Protein AF-A0A8T2SX85-F1 (afdb_monomer_lite)

Organism: Ceratopteris richardii (NCBI:txid49495)

Sequence (243 aa):
MQQGELTRRAWEKDVQVMNEGPGHIPLHKIPENMEKQLDWCSEAPFYTLGPLTTDIAPGYDHITSAMGAANIGALGAALLCYVTPKEHLGLPNRDDVKAGVIAYKIAAHADDLAKQHPYARKWDDALSKARFEFRWRDQFALSLDPVTAQAFHDETLPSDGAKVAHFCSMCGPKFCSMKITEDVRKYAAEHGYGDAEDALKHGMDEMSEKFLAAKKTISGEQWGEMGGEIYLPETYVHNGHAH

Foldseek 3Di:
DVQLVVLVVCVVVPHQDEDEFDAEDALVCLLVRLVCCCVSNVLRAYEYAQHQNDDPQQLCSLPSRLVSLLSNLLSGHDHYRWDFSNVVPDDDDPVSVVSRVLSNVVSNLSSCVSNVPPPSCVLVVQLVVCLLQLQQQSNLVSDPHSVVSLVVQCVQPVDPVSSNQPDGPVQPNPGRPSVVQVVLVVQCVVVVPPDSVSSVVVVVVVVVVVVLVVPDDDDDDDPDDPDDDDDDPPVVNPPPDDD

Radius of gyration: 27.6 Å; chains: 1; bounding box: 72×43×67 Å

Structure (mmCIF, N/CA/C/O backbone):
data_AF-A0A8T2SX85-F1
#
_entry.id   AF-A0A8T2SX85-F1
#
loop_
_atom_site.group_PDB
_atom_site.id
_atom_site.type_symbol
_atom_site.label_atom_id
_atom_site.label_alt_id
_atom_site.label_comp_id
_atom_site.label_asym_id
_atom_site.label_entity_id
_atom_site.label_seq_id
_atom_site.pdbx_PDB_ins_code
_atom_site.Cartn_x
_atom_site.Cartn_y
_atom_site.Cartn_z
_atom_site.occupancy
_atom_site.B_iso_or_equiv
_atom_site.auth_seq_id
_atom_site.auth_comp_id
_atom_site.auth_asym_id
_atom_site.auth_atom_id
_atom_site.pdbx_PDB_model_num
ATOM 1 N N . MET A 1 1 ? -12.544 3.194 26.717 1.00 73.62 1 MET A N 1
ATOM 2 C CA . MET A 1 1 ? -13.048 2.674 28.011 1.00 73.62 1 MET A CA 1
ATOM 3 C C . MET A 1 1 ? -14.322 1.834 27.858 1.00 73.62 1 MET A C 1
ATOM 5 O O . MET A 1 1 ? -14.270 0.661 28.194 1.00 73.62 1 MET A O 1
ATOM 9 N N . GLN A 1 2 ? -15.429 2.365 27.309 1.00 92.75 2 GLN A N 1
ATOM 10 C CA . GLN A 1 2 ? -16.701 1.621 27.184 1.00 92.75 2 GLN A CA 1
ATOM 11 C C . GLN A 1 2 ? -16.637 0.410 26.232 1.00 92.75 2 GLN A C 1
ATOM 13 O O . GLN A 1 2 ? -17.102 -0.665 26.592 1.00 92.75 2 GLN A O 1
ATOM 18 N N . GLN A 1 3 ? -16.020 0.551 25.049 1.00 97.31 3 GLN A N 1
ATOM 19 C CA . GLN A 1 3 ? -15.828 -0.571 24.114 1.00 97.31 3 GLN A CA 1
ATOM 20 C C . GLN A 1 3 ? -15.110 -1.756 24.781 1.00 97.31 3 GLN A C 1
ATOM 22 O O . GLN A 1 3 ? -15.571 -2.882 24.660 1.00 97.31 3 GLN A O 1
ATOM 27 N N . GLY A 1 4 ? -14.057 -1.503 25.565 1.00 97.75 4 GLY A N 1
ATOM 28 C CA . GLY A 1 4 ? -13.325 -2.554 26.276 1.00 97.75 4 GLY A CA 1
ATOM 29 C C . GLY A 1 4 ? -14.113 -3.253 27.389 1.00 97.75 4 GLY A C 1
ATOM 30 O O . GLY A 1 4 ? -13.947 -4.451 27.602 1.00 97.75 4 GLY A O 1
ATOM 31 N N . GLU A 1 5 ? -15.010 -2.545 28.084 1.00 98.31 5 GLU A N 1
ATOM 32 C CA . GLU A 1 5 ? -15.950 -3.185 29.019 1.00 98.31 5 GLU A CA 1
ATOM 33 C C . GLU A 1 5 ? -16.887 -4.147 28.278 1.00 98.31 5 GLU A C 1
ATOM 35 O O . GLU A 1 5 ? -17.070 -5.2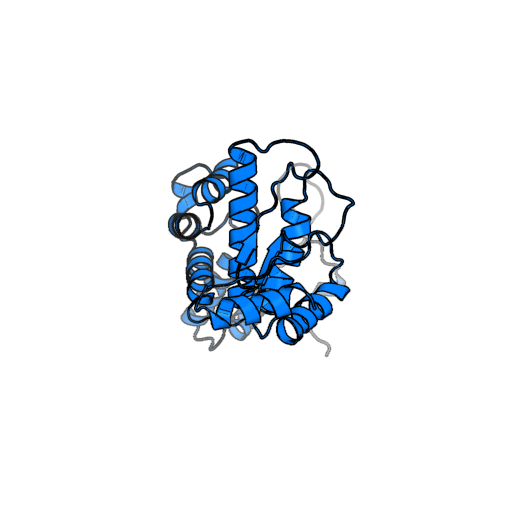88 28.702 1.00 98.31 5 GLU A O 1
ATOM 40 N N . LEU A 1 6 ? -17.448 -3.705 27.148 1.00 98.62 6 LEU A N 1
ATOM 41 C CA . LEU A 1 6 ? -18.325 -4.532 26.321 1.00 98.62 6 LEU A CA 1
ATOM 42 C C . LEU A 1 6 ? -17.582 -5.733 25.725 1.00 98.62 6 LEU A C 1
ATOM 44 O O . LEU A 1 6 ? -18.147 -6.824 25.707 1.00 98.62 6 LEU A O 1
ATOM 48 N N . THR A 1 7 ? -16.319 -5.559 25.321 1.00 98.50 7 THR A N 1
ATOM 49 C CA . THR A 1 7 ? -15.434 -6.652 24.897 1.00 98.50 7 THR A CA 1
ATOM 50 C C . THR A 1 7 ? -15.341 -7.724 25.984 1.00 98.50 7 THR A C 1
ATOM 52 O O . THR A 1 7 ? -15.646 -8.885 25.722 1.00 98.50 7 THR A O 1
ATOM 55 N N . ARG A 1 8 ? -15.021 -7.350 27.232 1.00 98.44 8 ARG A N 1
ATOM 56 C CA . ARG A 1 8 ? -14.913 -8.318 28.341 1.00 98.44 8 ARG A CA 1
ATOM 57 C C . ARG A 1 8 ? -16.244 -9.007 28.653 1.00 98.44 8 ARG A C 1
ATOM 59 O O . ARG A 1 8 ? -16.276 -10.222 28.804 1.00 98.44 8 ARG A O 1
ATOM 66 N N . ARG A 1 9 ? -17.355 -8.263 28.654 1.00 98.50 9 ARG A N 1
ATOM 67 C CA . ARG A 1 9 ? -18.708 -8.823 28.853 1.00 98.50 9 ARG A CA 1
ATOM 68 C C . ARG A 1 9 ? -19.131 -9.800 27.752 1.00 98.50 9 ARG A C 1
ATOM 70 O O . ARG A 1 9 ? -19.934 -10.695 28.004 1.00 98.50 9 ARG A O 1
ATOM 77 N N . ALA A 1 10 ? -18.661 -9.598 26.525 1.00 98.69 10 ALA A N 1
ATOM 78 C CA . ALA A 1 10 ? -18.906 -10.509 25.413 1.00 98.69 10 ALA A CA 1
ATOM 79 C C . ALA A 1 10 ? -18.038 -11.772 25.521 1.00 98.69 10 ALA A C 1
ATO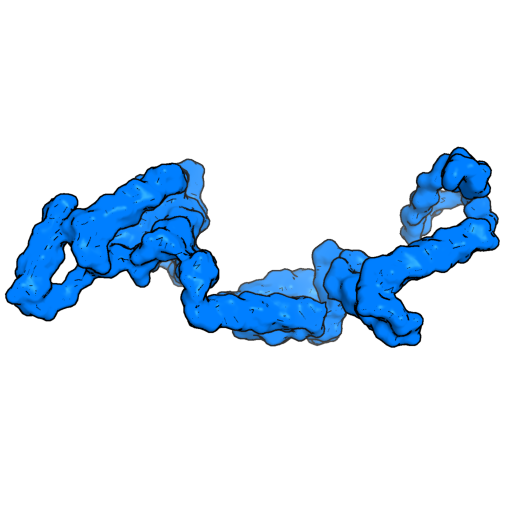M 81 O O . ALA A 1 10 ? -18.542 -12.872 25.298 1.00 98.69 10 ALA A O 1
ATOM 82 N N . TRP A 1 11 ? -16.776 -11.632 25.936 1.00 98.62 11 TRP A N 1
ATOM 83 C CA . TRP A 1 11 ? -15.872 -12.760 26.179 1.00 98.62 11 TRP A CA 1
ATOM 84 C C . TRP A 1 11 ? -16.309 -13.656 27.337 1.00 98.62 11 TRP A C 1
ATOM 86 O O . TRP A 1 11 ? -16.161 -14.865 27.236 1.00 98.62 11 TRP A O 1
ATOM 96 N N . GLU A 1 12 ? -16.953 -13.114 28.376 1.00 98.69 12 GLU A N 1
ATOM 97 C CA . GLU A 1 12 ? -17.623 -13.918 29.419 1.00 98.69 12 GLU A CA 1
ATOM 98 C C . GLU A 1 12 ? -18.701 -14.870 28.862 1.00 98.69 12 GLU A C 1
ATOM 100 O O . GLU A 1 12 ? -19.171 -15.763 29.566 1.00 98.69 12 GLU A O 1
ATOM 105 N N . LYS A 1 13 ? -19.123 -14.663 27.609 1.00 98.56 13 LYS A N 1
ATOM 106 C CA . LYS A 1 13 ? -20.118 -15.466 26.891 1.00 98.56 13 LYS A CA 1
ATOM 107 C C . LYS A 1 13 ? -19.555 -16.109 25.621 1.00 98.56 13 LYS A C 1
ATOM 109 O O . LYS A 1 13 ? -20.340 -16.496 24.758 1.00 98.56 13 LYS A O 1
ATOM 114 N N . ASP A 1 14 ? -18.230 -16.161 25.479 1.00 98.50 14 ASP A N 1
ATOM 115 C CA . ASP A 1 14 ? -17.525 -16.724 24.320 1.00 98.50 14 ASP A CA 1
ATOM 116 C C . ASP A 1 14 ? -17.933 -16.112 22.962 1.00 98.50 14 ASP A C 1
ATOM 118 O O . ASP A 1 14 ? -17.829 -16.745 21.910 1.00 98.50 14 ASP A O 1
ATOM 122 N N . VAL A 1 15 ? -18.394 -14.856 22.953 1.00 98.75 15 VAL A N 1
ATOM 123 C CA . VAL A 1 15 ? -18.709 -14.132 21.714 1.00 98.75 15 VAL A CA 1
ATOM 124 C C . VAL A 1 15 ? -17.446 -13.448 21.199 1.00 98.75 15 VAL A C 1
ATOM 126 O O . VAL A 1 15 ? -16.816 -12.672 21.917 1.00 98.75 15 VAL A O 1
ATOM 129 N N . GLN A 1 16 ? -17.079 -13.710 19.942 1.00 98.62 16 GLN A N 1
ATOM 130 C CA . GLN A 1 16 ? -15.932 -13.065 19.297 1.00 98.62 16 GLN A CA 1
ATOM 131 C C . GLN A 1 16 ? -16.182 -11.562 19.113 1.00 98.62 16 GLN A C 1
ATOM 133 O O . GLN A 1 16 ? -17.269 -11.151 18.706 1.00 98.62 16 GLN A O 1
ATOM 138 N N . VAL A 1 17 ? -15.164 -10.742 19.387 1.00 98.56 17 VAL A N 1
ATOM 139 C CA . VAL A 1 17 ? -15.249 -9.276 19.323 1.00 98.56 17 VAL A CA 1
ATOM 140 C C . VAL A 1 17 ? -14.043 -8.705 18.592 1.00 98.56 17 VAL A C 1
ATOM 142 O O . VAL A 1 17 ? -12.919 -9.152 18.801 1.00 98.56 17 VAL A O 1
ATOM 145 N N . MET A 1 18 ? -14.299 -7.676 17.789 1.00 98.56 18 MET A N 1
ATOM 146 C CA . MET A 1 18 ? -13.326 -6.680 17.344 1.00 98.56 18 MET A CA 1
ATOM 147 C C . MET A 1 18 ? -13.848 -5.291 17.729 1.00 98.56 18 MET A C 1
ATOM 149 O O . MET A 1 18 ? -15.056 -5.116 17.917 1.00 98.56 18 MET A O 1
ATOM 153 N N . ASN A 1 19 ? -12.967 -4.303 17.855 1.00 98.62 19 ASN A N 1
ATOM 154 C CA . ASN A 1 19 ? -13.361 -2.933 18.177 1.00 98.62 19 ASN A CA 1
ATOM 155 C C . ASN A 1 19 ? -13.141 -2.009 16.981 1.00 98.62 19 ASN A C 1
ATOM 157 O O . ASN A 1 19 ? -12.099 -2.066 16.340 1.00 98.62 19 ASN A O 1
ATOM 161 N N . GLU A 1 20 ? -14.115 -1.147 16.701 1.00 98.50 20 GLU A N 1
ATOM 162 C CA . GLU A 1 20 ? -13.994 -0.130 15.657 1.00 98.50 20 GLU A CA 1
ATOM 163 C C . GLU A 1 20 ? -13.255 1.114 16.171 1.00 98.50 20 GLU A C 1
ATOM 165 O O . GLU A 1 20 ? -13.446 1.534 17.318 1.00 98.50 20 GLU A O 1
ATOM 170 N N . GLY A 1 21 ? -12.404 1.679 15.317 1.00 95.81 21 GLY A N 1
ATOM 171 C CA . GLY A 1 21 ? -11.532 2.820 15.580 1.00 95.81 21 GLY A CA 1
ATOM 172 C C . GLY A 1 21 ? -11.900 4.094 14.808 1.00 95.81 21 GLY A C 1
ATOM 173 O O . GLY A 1 21 ? -12.919 4.143 14.122 1.00 95.81 21 GLY A O 1
ATOM 174 N N . PRO A 1 22 ? -11.084 5.155 14.934 1.00 91.31 22 PRO A N 1
ATOM 175 C CA . PRO A 1 22 ? -11.387 6.485 14.406 1.00 91.31 22 PRO A CA 1
ATOM 176 C C . PRO A 1 22 ? -11.372 6.567 12.874 1.00 91.31 22 PRO A C 1
ATOM 178 O O . PRO A 1 22 ? -10.840 5.687 12.197 1.00 91.31 22 PRO A O 1
ATOM 181 N N . GLY A 1 23 ? -11.907 7.693 12.376 1.00 89.44 23 GLY A N 1
ATOM 182 C CA . GLY A 1 23 ? -11.864 8.077 10.963 1.00 89.44 23 GLY A CA 1
ATOM 183 C C . GLY A 1 23 ? -10.789 9.113 10.605 1.00 89.44 23 GLY A C 1
ATOM 184 O O . GLY A 1 23 ? -10.042 8.898 9.666 1.00 89.44 23 GLY A O 1
ATOM 185 N N . HIS A 1 24 ? -10.678 10.234 11.333 1.00 98.62 24 HIS A N 1
ATOM 186 C CA . HIS A 1 24 ? -9.787 11.359 10.979 1.00 98.62 24 HIS A CA 1
ATOM 187 C C . HIS A 1 24 ? -8.792 11.639 12.106 1.00 98.62 24 HIS A C 1
ATOM 189 O O . HIS A 1 24 ? -9.185 12.088 13.184 1.00 98.62 24 HIS A O 1
ATOM 195 N N . ILE A 1 25 ? -7.508 11.353 11.881 1.00 98.31 25 ILE A N 1
ATOM 196 C CA . ILE A 1 25 ? -6.445 11.460 12.887 1.00 98.31 25 ILE A CA 1
ATOM 197 C C . ILE A 1 25 ? -5.151 11.936 12.212 1.00 98.31 25 ILE A C 1
ATOM 199 O O . ILE A 1 25 ? -4.615 11.225 11.360 1.00 98.31 25 ILE A O 1
ATOM 203 N N . PRO A 1 26 ? -4.575 13.087 12.610 1.00 98.19 26 PRO A N 1
ATOM 204 C CA . PRO A 1 26 ? -3.279 13.505 12.086 1.00 98.19 26 PRO A CA 1
ATOM 205 C C . PRO A 1 26 ? -2.183 12.523 12.524 1.00 98.19 26 PRO A C 1
ATOM 207 O O . PRO A 1 26 ? -2.200 12.039 13.657 1.00 98.19 26 PRO A O 1
ATOM 210 N N . LEU A 1 27 ? -1.191 12.283 11.657 1.00 97.81 27 LEU A N 1
ATOM 211 C CA . LEU A 1 27 ? -0.175 11.223 11.816 1.00 97.81 27 LEU A CA 1
ATOM 212 C C . LEU A 1 27 ? 0.435 11.123 13.226 1.00 97.81 27 LEU A C 1
ATOM 214 O O . LEU A 1 27 ? 0.512 10.034 13.786 1.00 97.81 27 LEU A O 1
ATOM 218 N N . HIS A 1 28 ? 0.812 12.252 13.835 1.00 98.38 28 HIS A N 1
ATOM 219 C CA . HIS A 1 28 ? 1.451 12.282 15.159 1.00 98.38 28 HIS A CA 1
ATOM 220 C C . HIS A 1 28 ? 0.579 11.741 16.310 1.00 98.38 28 HIS A C 1
ATOM 222 O O . HIS A 1 28 ? 1.110 11.452 17.377 1.00 98.38 28 HIS A O 1
ATOM 228 N N . LYS A 1 29 ? -0.741 11.602 16.117 1.00 98.56 29 LYS A N 1
ATOM 229 C CA . LYS A 1 29 ? -1.682 11.058 17.113 1.00 98.56 29 LYS A CA 1
ATOM 230 C C . LYS A 1 29 ? -2.063 9.599 16.871 1.00 98.56 29 LYS A C 1
ATOM 232 O O . LYS A 1 29 ? -2.765 9.013 17.695 1.00 98.56 29 LYS A O 1
ATOM 237 N N . ILE A 1 30 ? -1.629 8.998 15.764 1.00 98.62 30 ILE A N 1
ATOM 238 C CA . ILE A 1 30 ? -1.916 7.589 15.473 1.00 98.62 30 ILE A CA 1
ATOM 239 C C . ILE A 1 30 ? -1.351 6.654 16.563 1.00 98.62 30 ILE A C 1
ATOM 241 O O . ILE A 1 30 ? -2.114 5.803 17.025 1.00 98.62 30 ILE A O 1
ATOM 245 N N . PRO A 1 31 ? -0.104 6.828 17.059 1.00 98.62 31 PRO A N 1
ATOM 246 C CA . PRO A 1 31 ? 0.437 5.958 18.107 1.00 98.62 31 PRO A CA 1
ATOM 247 C C . PRO A 1 31 ? -0.398 5.941 19.389 1.00 98.62 31 PRO A C 1
ATOM 249 O O . PRO A 1 31 ? -0.703 4.871 19.908 1.00 98.62 31 PRO A O 1
ATOM 252 N N . GLU A 1 32 ? -0.857 7.113 19.839 1.00 98.31 32 GLU A N 1
ATOM 253 C CA . GLU A 1 32 ? -1.703 7.247 21.032 1.00 98.31 32 GLU A CA 1
ATOM 254 C C . GLU A 1 32 ? -3.023 6.465 20.896 1.00 98.31 32 GLU A C 1
ATOM 256 O O . GLU A 1 32 ? -3.518 5.895 21.868 1.00 98.31 32 GLU A O 1
ATOM 261 N N . ASN A 1 33 ? -3.606 6.425 19.692 1.00 98.25 33 ASN A N 1
ATOM 262 C CA . ASN A 1 33 ? -4.852 5.694 19.450 1.00 98.25 33 ASN A CA 1
ATOM 263 C C . ASN A 1 33 ? -4.648 4.180 19.555 1.00 98.25 33 ASN A C 1
ATOM 265 O O . ASN A 1 33 ? -5.483 3.503 20.154 1.00 98.25 33 ASN A O 1
ATOM 269 N N . MET A 1 34 ? -3.544 3.664 19.007 1.00 98.31 34 MET A N 1
ATOM 270 C CA . MET A 1 34 ? -3.233 2.238 19.094 1.00 98.31 34 MET A CA 1
ATOM 271 C C . MET A 1 34 ? -2.919 1.823 20.537 1.00 98.31 34 MET A C 1
ATOM 273 O O . MET A 1 34 ? -3.493 0.857 21.031 1.00 98.31 34 MET A O 1
ATOM 277 N N . GLU A 1 35 ? -2.083 2.588 21.247 1.00 98.44 35 GLU A N 1
ATOM 278 C CA . GLU A 1 35 ? -1.715 2.312 22.644 1.00 98.44 35 GLU A CA 1
ATOM 279 C C . GLU A 1 35 ? -2.951 2.239 23.554 1.00 98.44 35 GLU A C 1
ATOM 281 O O . GLU A 1 35 ? -3.141 1.268 24.288 1.00 98.44 35 GLU A O 1
ATOM 286 N N . LYS A 1 36 ? -3.850 3.226 23.444 1.00 98.19 36 LYS A N 1
ATOM 287 C CA . LYS A 1 36 ? -5.107 3.244 24.205 1.00 98.19 36 LYS A CA 1
ATOM 288 C C . LYS A 1 36 ? -6.021 2.080 23.860 1.00 98.19 36 LYS A C 1
ATOM 290 O O . LYS A 1 36 ? -6.759 1.616 24.728 1.00 98.19 36 LYS A O 1
ATOM 295 N N . GLN A 1 37 ? -6.034 1.636 22.606 1.00 98.25 37 GLN A N 1
ATOM 296 C CA . GLN A 1 37 ? -6.867 0.511 22.215 1.00 98.25 37 GLN A CA 1
ATOM 297 C C . GLN A 1 37 ? -6.363 -0.794 22.830 1.00 98.25 37 GLN A C 1
ATOM 299 O O . GLN A 1 37 ? -7.174 -1.510 23.420 1.00 98.25 37 GLN A O 1
ATOM 304 N N . LEU A 1 38 ? -5.055 -1.051 22.762 1.00 98.31 38 LEU A N 1
ATOM 305 C CA . LEU A 1 38 ? -4.433 -2.236 23.356 1.00 98.31 38 LEU A CA 1
ATOM 306 C C . LEU A 1 38 ? -4.703 -2.298 24.865 1.00 98.31 38 LEU A C 1
ATOM 308 O O . LEU A 1 38 ? -5.207 -3.311 25.353 1.00 98.31 38 LEU A O 1
ATOM 312 N N . ASP A 1 39 ? -4.470 -1.188 25.573 1.00 98.19 39 ASP A N 1
ATOM 313 C CA . ASP A 1 39 ? -4.694 -1.078 27.019 1.00 98.19 39 ASP A CA 1
ATOM 314 C C . ASP A 1 39 ? -6.181 -1.240 27.384 1.00 98.19 39 ASP A C 1
ATOM 316 O O . ASP A 1 39 ? -6.580 -2.118 28.152 1.00 98.19 39 ASP A O 1
ATOM 320 N N . TRP A 1 40 ? -7.061 -0.427 26.792 1.00 98.12 40 TRP A N 1
ATOM 321 C CA . TRP A 1 40 ? -8.457 -0.373 27.234 1.00 98.12 40 TRP A CA 1
ATOM 322 C C . TRP A 1 40 ? -9.292 -1.561 26.770 1.00 98.12 40 TRP A C 1
ATOM 324 O O . TRP A 1 40 ? -10.253 -1.926 27.461 1.00 98.12 40 TRP A O 1
ATOM 334 N N . CYS A 1 41 ? -8.968 -2.125 25.606 1.00 98.31 41 CYS A N 1
ATOM 335 C CA . CYS A 1 41 ? -9.735 -3.186 24.955 1.00 98.31 41 CYS A CA 1
ATOM 336 C C . CYS A 1 41 ? -9.058 -4.556 25.043 1.00 98.31 41 CYS A C 1
ATOM 338 O O . CYS A 1 41 ? -9.510 -5.487 24.379 1.00 98.31 41 CYS A O 1
ATOM 340 N N . SER A 1 42 ? -8.036 -4.689 25.896 1.00 97.75 42 SER A N 1
ATOM 341 C CA . SER A 1 42 ? -7.400 -5.971 26.214 1.00 97.75 42 SER A CA 1
ATOM 342 C C . SER A 1 42 ? -6.895 -6.695 24.960 1.00 97.75 42 SER A C 1
ATOM 344 O O . SER A 1 42 ? -7.123 -7.889 24.804 1.00 97.75 42 SER A O 1
ATOM 346 N N . GLU A 1 43 ? -6.263 -5.943 24.054 1.00 98.31 43 GLU A N 1
ATOM 347 C CA . GLU A 1 43 ? -5.694 -6.446 22.791 1.00 98.31 43 GLU A CA 1
ATOM 348 C C . GLU A 1 43 ? -6.697 -7.132 21.840 1.00 98.31 43 GLU A C 1
ATOM 350 O O . GLU A 1 43 ? -6.308 -7.883 20.945 1.00 98.31 43 GLU A O 1
ATOM 355 N N . ALA A 1 44 ? -8.002 -6.869 21.985 1.00 98.62 44 ALA A N 1
ATOM 356 C CA . ALA A 1 44 ? -8.981 -7.306 20.992 1.00 98.62 44 ALA A CA 1
ATOM 357 C C . ALA A 1 44 ? -8.627 -6.757 19.590 1.00 98.62 44 ALA A C 1
ATOM 359 O O . ALA A 1 44 ? -8.109 -5.642 19.494 1.00 98.62 44 ALA A O 1
ATOM 360 N N . PRO A 1 45 ? -8.926 -7.476 18.489 1.00 98.81 45 PRO A N 1
ATOM 361 C CA . PRO A 1 45 ? -8.627 -7.008 17.137 1.00 98.81 45 PRO A CA 1
ATOM 362 C C . PRO A 1 45 ? -9.178 -5.606 16.865 1.00 98.81 45 PRO A C 1
ATOM 364 O O . PRO A 1 45 ? -10.358 -5.335 17.114 1.00 98.81 45 PRO A O 1
ATOM 367 N N . PHE A 1 46 ? -8.330 -4.720 16.340 1.00 98.75 46 PHE A N 1
ATOM 368 C CA . PHE A 1 46 ? -8.712 -3.342 16.045 1.00 98.75 46 PHE A CA 1
ATOM 369 C C . PHE A 1 46 ? -9.061 -3.163 14.565 1.00 98.75 46 PHE A C 1
ATOM 371 O O . PHE A 1 46 ? -8.293 -3.570 13.692 1.00 98.75 46 PHE A O 1
ATOM 378 N N . TYR A 1 47 ? -10.220 -2.562 14.297 1.00 98.75 47 TYR A N 1
ATOM 379 C CA . TYR A 1 47 ? -10.769 -2.318 12.967 1.00 98.75 47 TYR A CA 1
ATOM 380 C C . TYR A 1 47 ? -10.914 -0.811 12.721 1.00 98.75 47 TYR A C 1
ATOM 382 O O . TYR A 1 47 ? -11.751 -0.162 13.340 1.00 98.75 47 TYR A O 1
ATOM 390 N N . THR A 1 48 ? -10.106 -0.219 11.844 1.00 98.56 48 THR A N 1
ATOM 391 C CA . THR A 1 48 ? -10.045 1.250 11.678 1.00 98.56 48 THR A CA 1
ATOM 392 C C . THR A 1 48 ? -10.614 1.705 10.338 1.00 98.56 48 THR A C 1
ATOM 394 O O . THR A 1 48 ? -10.482 1.001 9.342 1.00 98.56 48 THR A O 1
ATOM 397 N N . LEU A 1 49 ? -11.210 2.900 10.279 1.00 98.56 49 LEU A N 1
ATOM 398 C CA . LEU A 1 49 ? -11.605 3.551 9.024 1.00 98.56 49 LEU A CA 1
ATOM 399 C C . LEU A 1 49 ? -10.499 4.515 8.590 1.00 98.56 49 LEU A C 1
ATOM 401 O O . LEU A 1 49 ? -10.479 5.661 9.019 1.00 98.56 49 LEU A O 1
ATOM 405 N N . GLY A 1 50 ? -9.540 4.049 7.789 1.00 97.06 50 GLY A N 1
ATOM 406 C CA . GLY A 1 50 ? -8.285 4.774 7.567 1.00 97.06 50 GLY A CA 1
ATOM 407 C C . GLY A 1 50 ? -7.311 4.597 8.734 1.00 97.06 50 GLY A C 1
ATOM 408 O O . GLY A 1 50 ? -6.932 3.452 9.002 1.00 97.06 50 GLY A O 1
ATOM 409 N N . PRO A 1 51 ? -6.902 5.673 9.442 1.00 98.44 51 PRO A N 1
ATOM 410 C CA . PRO A 1 51 ? -7.518 7.010 9.458 1.00 98.44 51 PRO A CA 1
ATOM 411 C C . PRO A 1 51 ? -7.035 7.984 8.373 1.00 98.44 51 PRO A C 1
ATOM 413 O O . PRO A 1 51 ? -5.881 7.943 7.953 1.00 98.44 51 PRO A O 1
ATOM 416 N N . LEU A 1 52 ? -7.899 8.920 7.971 1.00 98.81 52 LEU A N 1
ATOM 417 C CA . LEU A 1 52 ? -7.549 10.104 7.188 1.00 98.81 52 LEU A CA 1
ATOM 418 C C . LEU A 1 52 ? -6.571 10.974 7.976 1.00 98.81 52 LEU A C 1
ATOM 420 O O . LEU A 1 52 ? -6.838 11.391 9.103 1.00 98.81 52 LEU A O 1
ATOM 424 N N . THR A 1 53 ? -5.428 11.252 7.360 1.00 98.75 53 THR A N 1
ATOM 425 C CA . THR A 1 53 ? -4.337 12.025 7.975 1.00 98.75 53 THR A CA 1
ATOM 426 C C . THR A 1 53 ? -4.468 13.534 7.785 1.00 98.75 53 THR A C 1
ATOM 428 O O . THR A 1 53 ? -3.780 14.306 8.456 1.00 98.75 53 THR A O 1
ATOM 431 N N . THR A 1 54 ? -5.342 13.956 6.872 1.00 98.44 54 THR A N 1
ATOM 432 C CA . THR A 1 54 ? -5.655 15.350 6.566 1.00 98.44 54 THR A CA 1
ATOM 433 C C . THR A 1 54 ? -7.020 15.445 5.883 1.00 98.44 54 THR A C 1
ATOM 435 O O . THR A 1 54 ? -7.405 14.527 5.162 1.00 98.44 54 THR A O 1
ATOM 438 N N . ASP A 1 55 ? -7.707 16.572 6.072 1.00 98.69 55 ASP A N 1
ATOM 439 C CA . ASP A 1 55 ? -9.083 16.800 5.600 1.00 98.69 55 ASP A CA 1
ATOM 440 C C . ASP A 1 55 ? -9.147 17.644 4.313 1.00 98.69 55 ASP A C 1
ATOM 442 O O . ASP A 1 55 ? -10.222 17.959 3.809 1.00 98.69 55 ASP A O 1
ATOM 446 N N . ILE A 1 56 ? -7.996 18.078 3.790 1.00 98.69 56 ILE A N 1
ATOM 447 C CA . ILE A 1 56 ? -7.931 19.117 2.748 1.00 98.69 56 ILE A CA 1
ATOM 448 C C . ILE A 1 56 ? -8.037 18.581 1.313 1.00 98.69 56 ILE A C 1
ATOM 450 O O . ILE A 1 56 ? -7.898 19.358 0.370 1.00 98.69 56 ILE A O 1
ATOM 454 N N . ALA A 1 57 ? -8.232 17.272 1.129 1.00 98.56 57 ALA A N 1
ATOM 455 C CA . ALA A 1 57 ? -8.166 16.625 -0.183 1.00 98.56 57 ALA A CA 1
ATOM 456 C C . ALA A 1 57 ? -9.383 15.726 -0.504 1.00 98.56 57 ALA A C 1
ATOM 458 O O . ALA A 1 57 ? -9.189 14.582 -0.929 1.00 98.56 57 ALA A O 1
ATOM 459 N N . PRO A 1 58 ? -10.632 16.224 -0.372 1.00 98.44 58 PRO A N 1
ATOM 460 C CA . PRO A 1 58 ? -11.804 15.470 -0.812 1.00 98.44 58 PRO A CA 1
ATOM 461 C C . PRO A 1 58 ? -11.679 15.126 -2.305 1.00 98.44 58 PRO A C 1
ATOM 463 O O . PRO A 1 58 ? -11.224 15.942 -3.110 1.00 98.44 58 PRO A O 1
ATOM 466 N N . GLY A 1 59 ? -12.046 13.900 -2.682 1.00 98.25 59 GLY A N 1
ATOM 467 C CA . GLY A 1 59 ? -11.725 13.323 -3.998 1.00 98.25 59 GLY A CA 1
ATOM 468 C C . GLY A 1 59 ? -10.478 12.429 -3.983 1.00 98.25 59 GLY A C 1
ATOM 469 O O . GLY A 1 59 ? -10.293 11.598 -4.873 1.00 98.25 59 GLY A O 1
ATOM 470 N N . TYR A 1 60 ? -9.645 12.554 -2.947 1.00 98.75 60 TYR A N 1
ATOM 471 C CA . TYR A 1 60 ? -8.392 11.817 -2.775 1.00 98.75 60 TYR A CA 1
ATOM 472 C C . TYR A 1 60 ? -8.284 11.160 -1.395 1.00 98.75 60 TYR A C 1
ATOM 474 O O . TYR A 1 60 ? -7.194 10.785 -0.966 1.00 98.75 60 TYR A O 1
ATOM 482 N N . ASP A 1 61 ? -9.410 10.945 -0.715 1.00 98.81 61 ASP A N 1
ATOM 483 C CA . ASP A 1 61 ? -9.405 10.437 0.660 1.00 98.81 61 ASP A CA 1
ATOM 484 C C . ASP A 1 61 ? -8.927 8.987 0.781 1.00 98.81 61 ASP A C 1
ATOM 486 O O . ASP A 1 61 ? -8.326 8.602 1.781 1.00 98.81 61 ASP A O 1
ATOM 490 N N . HIS A 1 62 ? -9.064 8.188 -0.277 1.00 98.75 62 HIS A N 1
ATOM 491 C CA . HIS A 1 62 ? -8.373 6.900 -0.394 1.00 98.75 62 HIS A CA 1
ATOM 492 C C . HIS A 1 62 ? -6.841 7.011 -0.225 1.00 98.75 62 HIS A C 1
ATOM 494 O O . HIS A 1 62 ? -6.224 6.083 0.283 1.00 98.75 62 HIS A O 1
ATOM 500 N N . ILE A 1 63 ? -6.224 8.143 -0.591 1.00 98.81 63 ILE A N 1
ATOM 501 C CA . ILE A 1 63 ? -4.786 8.413 -0.417 1.00 98.81 63 ILE A CA 1
ATOM 502 C C . ILE A 1 63 ? -4.510 8.956 0.988 1.00 98.81 63 ILE A C 1
ATOM 504 O O . ILE A 1 63 ? -3.622 8.453 1.679 1.00 98.81 63 ILE A O 1
ATOM 508 N N . THR A 1 64 ? -5.274 9.967 1.428 1.00 98.75 64 THR A N 1
ATOM 509 C CA . THR A 1 64 ? -5.091 10.586 2.757 1.00 98.75 64 THR A CA 1
ATOM 510 C C . THR A 1 64 ? -5.242 9.560 3.876 1.00 98.75 64 THR A C 1
ATOM 512 O O . THR A 1 64 ? -4.505 9.611 4.866 1.00 98.75 64 THR A O 1
ATOM 515 N N . SER A 1 65 ? -6.159 8.609 3.695 1.00 98.81 65 SER A N 1
ATOM 516 C CA . SER A 1 65 ? -6.424 7.526 4.631 1.00 98.81 65 SER A CA 1
ATOM 517 C C . SER A 1 65 ? -5.477 6.344 4.489 1.00 98.81 65 SER A C 1
ATOM 519 O O . SER A 1 65 ? -5.095 5.791 5.512 1.00 98.81 65 SER A O 1
ATOM 521 N N . ALA A 1 66 ? -5.027 5.974 3.282 1.00 98.81 66 ALA A N 1
ATOM 522 C CA . ALA A 1 66 ? -4.073 4.873 3.110 1.00 98.81 66 ALA A CA 1
ATOM 523 C C . ALA A 1 66 ? -2.758 5.123 3.866 1.00 98.81 66 ALA A C 1
ATOM 525 O O . ALA A 1 66 ? -2.179 4.189 4.420 1.00 98.81 66 ALA A O 1
ATOM 526 N N . MET A 1 67 ? -2.318 6.385 3.959 1.00 98.69 67 MET A N 1
ATOM 527 C CA . MET A 1 67 ? -1.170 6.759 4.792 1.00 98.69 67 MET A CA 1
ATOM 528 C C . MET A 1 67 ? -1.411 6.438 6.270 1.00 98.69 67 MET A C 1
ATOM 530 O O . MET A 1 67 ? -0.562 5.818 6.909 1.00 98.69 67 MET A O 1
ATOM 534 N N . GLY A 1 68 ? -2.559 6.831 6.825 1.00 98.75 68 GLY A N 1
ATOM 535 C CA . GLY A 1 68 ? -2.882 6.539 8.221 1.00 98.75 68 GLY A CA 1
ATOM 536 C C . GLY A 1 68 ? -3.150 5.055 8.458 1.00 98.75 68 GLY A C 1
ATOM 537 O O . GLY A 1 68 ? -2.699 4.523 9.467 1.00 98.75 68 GLY A O 1
ATOM 538 N N . ALA A 1 69 ? -3.795 4.380 7.508 1.00 98.81 69 ALA A N 1
ATOM 539 C CA . ALA A 1 69 ? -4.087 2.953 7.544 1.00 98.81 69 ALA A CA 1
ATOM 540 C C . ALA A 1 69 ? -2.804 2.113 7.609 1.00 98.81 69 ALA A C 1
ATOM 542 O O . ALA A 1 69 ? -2.683 1.266 8.486 1.00 98.81 69 ALA A O 1
ATOM 543 N N . ALA A 1 70 ? -1.805 2.413 6.770 1.00 98.75 70 ALA A N 1
ATOM 544 C CA . ALA A 1 70 ? -0.502 1.749 6.835 1.00 98.75 70 ALA A CA 1
ATOM 545 C C . ALA A 1 70 ? 0.218 2.017 8.171 1.00 98.75 70 ALA A C 1
ATOM 547 O O . ALA A 1 70 ? 0.840 1.121 8.735 1.00 98.75 70 ALA A O 1
ATOM 548 N N . ASN A 1 71 ? 0.114 3.240 8.709 1.00 98.69 71 ASN A N 1
ATOM 549 C CA . ASN A 1 71 ? 0.723 3.588 9.996 1.00 98.69 71 ASN A CA 1
ATOM 550 C C . ASN A 1 71 ? 0.065 2.837 11.161 1.00 98.69 71 ASN A C 1
ATOM 552 O O . ASN A 1 71 ? 0.763 2.231 11.965 1.00 98.69 71 ASN A O 1
ATOM 556 N N . ILE A 1 72 ? -1.266 2.864 11.267 1.00 98.75 72 ILE A N 1
ATOM 557 C CA . ILE A 1 72 ? -1.974 2.211 12.375 1.00 98.75 72 ILE A CA 1
ATOM 558 C C . ILE A 1 72 ? -1.953 0.682 12.242 1.00 98.75 72 ILE A C 1
ATOM 560 O O . ILE A 1 72 ? -1.831 -0.012 13.249 1.00 98.75 72 ILE A O 1
ATOM 564 N N . GLY A 1 73 ? -1.975 0.160 11.010 1.00 98.62 73 GLY A N 1
ATOM 565 C CA . GLY A 1 73 ? -1.746 -1.252 10.701 1.00 98.62 73 GLY A CA 1
ATOM 566 C C . GLY A 1 73 ? -0.383 -1.721 11.200 1.00 98.62 73 GLY A C 1
ATOM 567 O O . GLY A 1 73 ? -0.298 -2.722 11.908 1.00 98.62 73 GLY A O 1
ATOM 568 N N . ALA A 1 74 ? 0.676 -0.939 10.953 1.00 98.56 74 ALA A N 1
ATOM 569 C CA . ALA A 1 74 ? 2.037 -1.294 11.367 1.00 98.56 74 ALA A CA 1
ATOM 570 C C . ALA A 1 74 ? 2.199 -1.320 12.894 1.00 98.56 74 ALA A C 1
ATOM 572 O O . ALA A 1 74 ? 3.063 -2.024 13.413 1.00 98.56 74 ALA A O 1
ATOM 573 N N . LEU A 1 75 ? 1.351 -0.576 13.608 1.00 98.62 75 LEU A N 1
ATOM 574 C CA . LEU A 1 75 ? 1.298 -0.559 15.067 1.00 98.62 75 LEU A CA 1
ATOM 575 C C . LEU A 1 75 ? 0.406 -1.661 15.662 1.00 98.62 75 LEU A C 1
ATOM 577 O O . LEU A 1 75 ? 0.437 -1.853 16.875 1.00 98.62 75 LEU A O 1
ATOM 581 N N . GLY A 1 76 ? -0.358 -2.392 14.842 1.00 98.12 76 GLY A N 1
ATOM 582 C CA . GLY A 1 76 ? -1.116 -3.567 15.280 1.00 98.12 76 GLY A CA 1
ATOM 583 C C . GLY A 1 76 ? -2.608 -3.572 14.945 1.00 98.12 76 GLY A C 1
ATOM 584 O O . GLY A 1 76 ? -3.302 -4.482 15.399 1.00 98.12 76 GLY A O 1
ATOM 585 N N . ALA A 1 77 ? -3.131 -2.612 14.171 1.00 98.38 77 ALA A N 1
ATOM 586 C CA . ALA A 1 77 ? -4.508 -2.725 13.688 1.00 98.38 77 ALA A CA 1
ATOM 587 C C . ALA A 1 77 ? -4.673 -3.982 12.815 1.00 98.38 77 ALA A C 1
ATOM 589 O O . ALA A 1 77 ? -3.837 -4.287 11.966 1.00 98.38 77 ALA A O 1
ATOM 590 N N . ALA A 1 78 ? -5.749 -4.732 13.051 1.00 98.62 78 ALA A N 1
ATOM 591 C CA . ALA A 1 78 ? -5.948 -6.062 12.479 1.00 98.62 78 ALA A CA 1
ATOM 592 C C . ALA A 1 78 ? -6.779 -6.040 11.189 1.00 98.62 78 ALA A C 1
ATOM 594 O O . ALA A 1 78 ? -6.658 -6.939 10.358 1.00 98.62 78 ALA A O 1
ATOM 595 N N . LEU A 1 79 ? -7.640 -5.032 11.026 1.00 98.75 79 LEU A N 1
ATOM 596 C CA . LEU A 1 79 ? -8.465 -4.851 9.838 1.00 98.75 79 LEU A CA 1
ATOM 597 C C . LEU A 1 79 ? -8.552 -3.365 9.484 1.00 98.75 79 LEU A C 1
ATOM 599 O O . LEU A 1 79 ? -8.741 -2.517 10.353 1.00 98.75 79 LEU A O 1
ATOM 603 N N . LEU A 1 80 ? -8.453 -3.057 8.193 1.00 98.75 80 LEU A N 1
ATOM 604 C CA . LEU A 1 80 ? -8.487 -1.693 7.675 1.00 98.75 80 LEU A CA 1
ATOM 605 C C . LEU A 1 80 ? -9.723 -1.534 6.785 1.00 98.75 80 LEU A C 1
ATOM 607 O O . LEU A 1 80 ? -9.824 -2.162 5.729 1.00 98.75 80 LEU A O 1
ATOM 611 N N . CYS A 1 81 ? -10.683 -0.715 7.211 1.00 98.75 81 CYS A N 1
ATOM 612 C CA . CYS A 1 81 ? -11.827 -0.345 6.388 1.00 98.75 81 CYS A CA 1
ATOM 613 C C . CYS A 1 81 ? -11.340 0.621 5.323 1.00 98.75 81 CYS A C 1
ATOM 615 O O . CYS A 1 81 ? -10.815 1.688 5.646 1.00 98.75 81 CYS A O 1
ATOM 617 N N . TYR A 1 82 ? -11.524 0.236 4.066 1.00 98.25 82 TYR A N 1
ATOM 618 C CA . TYR A 1 82 ? -11.167 1.085 2.948 1.00 98.25 82 TYR A CA 1
ATOM 619 C C . TYR A 1 82 ? -11.963 2.394 2.914 1.00 98.25 82 TYR A C 1
ATOM 621 O O . TYR A 1 82 ? -13.098 2.482 3.378 1.00 98.25 82 TYR A O 1
ATOM 629 N N . VAL A 1 83 ? -11.356 3.401 2.305 1.00 98.75 83 VAL A N 1
ATOM 630 C CA . VAL A 1 83 ? -11.980 4.685 1.996 1.00 98.75 83 VAL A CA 1
ATOM 631 C C . VAL A 1 83 ? -11.865 4.871 0.494 1.00 98.75 83 VAL A C 1
ATOM 633 O O . VAL A 1 83 ? -10.816 4.603 -0.096 1.00 98.75 83 VAL A O 1
ATOM 636 N N . THR A 1 84 ? -12.956 5.277 -0.146 1.00 98.75 84 THR A N 1
ATOM 637 C CA . THR A 1 84 ? -12.986 5.443 -1.604 1.00 98.75 84 THR A CA 1
ATOM 638 C C . THR A 1 84 ? -12.555 6.858 -2.005 1.00 98.75 84 THR A C 1
ATOM 640 O O . THR A 1 84 ? -12.572 7.766 -1.175 1.00 98.75 84 THR A O 1
ATOM 643 N N . PRO A 1 85 ? -12.198 7.106 -3.279 1.00 98.69 85 PRO A N 1
ATOM 644 C CA . PRO A 1 85 ? -11.972 8.469 -3.763 1.00 98.69 85 PRO A CA 1
ATOM 645 C C . PRO A 1 85 ? -13.166 9.410 -3.541 1.00 98.69 85 PRO A C 1
ATOM 647 O O . PRO A 1 85 ? -12.968 10.602 -3.336 1.00 98.69 85 PRO A O 1
ATOM 650 N N . LYS A 1 86 ? -14.398 8.883 -3.557 1.00 98.31 86 LYS A N 1
ATOM 651 C CA . LYS A 1 86 ? -15.637 9.660 -3.393 1.00 98.31 86 LYS A CA 1
ATOM 652 C C . LYS A 1 86 ? -16.087 9.840 -1.943 1.00 98.31 86 LYS A C 1
ATOM 654 O O . LYS A 1 86 ? -17.183 10.366 -1.729 1.00 98.31 86 LYS A O 1
ATOM 659 N N . GLU A 1 87 ? -15.281 9.437 -0.963 1.00 98.06 87 GLU A N 1
ATOM 660 C CA . GLU A 1 87 ? -15.577 9.748 0.435 1.00 98.06 87 GLU A CA 1
ATOM 661 C C . GLU A 1 87 ? -15.843 11.252 0.592 1.00 98.06 87 GLU A C 1
ATOM 663 O O . GLU A 1 87 ? -15.237 12.076 -0.095 1.00 98.06 87 GLU A O 1
ATOM 668 N N . HIS A 1 88 ? -16.831 11.596 1.419 1.00 98.25 88 HIS A N 1
ATOM 669 C CA . HIS A 1 88 ? -17.326 12.966 1.606 1.00 98.25 88 HIS A CA 1
ATOM 670 C C . HIS A 1 88 ? -17.961 13.642 0.373 1.00 98.25 88 HIS A C 1
ATOM 672 O O . HIS A 1 88 ? -18.387 14.793 0.471 1.00 98.25 88 HIS A O 1
ATOM 678 N N . LEU A 1 89 ? -18.077 12.955 -0.771 1.00 98.25 89 LEU A N 1
ATOM 679 C CA . LEU A 1 89 ? -18.585 13.528 -2.025 1.00 98.25 89 LEU A CA 1
ATOM 680 C C . LEU A 1 89 ? -19.804 12.795 -2.597 1.00 98.25 89 LEU A C 1
ATOM 682 O O . LEU A 1 89 ? -20.652 13.424 -3.231 1.00 98.25 89 LEU A O 1
ATOM 686 N N . GLY A 1 90 ? -19.923 11.482 -2.397 1.00 97.50 90 GLY A N 1
ATOM 687 C CA . GLY A 1 90 ? -21.081 10.723 -2.867 1.00 97.50 90 GLY A CA 1
ATOM 688 C C . GLY A 1 90 ? -20.872 9.215 -2.862 1.00 97.50 90 GLY A C 1
ATOM 689 O O . GLY A 1 90 ? -19.865 8.706 -2.383 1.00 97.50 90 GLY A O 1
ATOM 690 N N . LEU A 1 91 ? -21.841 8.485 -3.419 1.00 98.31 91 LEU A N 1
ATOM 691 C CA . LEU A 1 91 ? -21.753 7.029 -3.508 1.00 98.31 91 LEU A CA 1
ATOM 692 C C . LEU A 1 91 ? -20.671 6.607 -4.522 1.00 98.31 91 LEU A C 1
ATOM 694 O O . LEU A 1 91 ? -20.655 7.133 -5.642 1.00 98.31 91 LEU A O 1
ATOM 698 N N . PRO A 1 92 ? -19.792 5.652 -4.168 1.00 98.12 92 PRO A N 1
ATOM 699 C CA . PRO A 1 92 ? -18.767 5.156 -5.073 1.00 98.12 92 PRO A CA 1
ATOM 700 C C . PRO A 1 92 ? -19.380 4.326 -6.205 1.00 98.12 92 PRO A C 1
ATOM 702 O O . PRO A 1 92 ? -20.318 3.550 -6.015 1.00 98.12 92 PRO A O 1
ATOM 705 N N . ASN A 1 93 ? -18.816 4.470 -7.398 1.00 98.31 93 ASN A N 1
ATOM 706 C CA . ASN A 1 93 ? -19.045 3.590 -8.532 1.00 98.31 93 ASN A CA 1
ATOM 707 C C . ASN A 1 93 ? -18.044 2.415 -8.518 1.00 98.31 93 ASN A C 1
ATOM 709 O O . ASN A 1 93 ? -17.186 2.303 -7.642 1.00 98.31 93 ASN A O 1
ATOM 713 N N . ARG A 1 94 ? -18.136 1.531 -9.517 1.00 98.44 94 ARG A N 1
ATOM 714 C CA . ARG A 1 94 ? -17.268 0.347 -9.643 1.00 98.44 94 ARG A CA 1
ATOM 715 C C . ARG A 1 94 ? -15.770 0.682 -9.625 1.00 98.44 94 ARG A C 1
ATOM 717 O O . ARG A 1 94 ? -14.993 -0.043 -9.008 1.00 98.44 94 ARG A O 1
ATOM 724 N N . ASP A 1 95 ? -15.365 1.742 -10.313 1.00 98.38 95 ASP A N 1
ATOM 725 C CA . ASP A 1 95 ? -13.953 2.086 -10.470 1.00 98.38 95 ASP A CA 1
ATOM 726 C C . ASP A 1 95 ? -13.416 2.756 -9.189 1.00 98.38 95 ASP A C 1
ATOM 728 O O . ASP A 1 95 ? -12.288 2.477 -8.784 1.00 98.38 95 ASP A O 1
ATOM 732 N N . ASP A 1 96 ? -14.253 3.519 -8.472 1.00 98.62 96 ASP A N 1
ATOM 733 C CA . ASP A 1 96 ? -13.926 4.047 -7.137 1.00 98.62 96 ASP A CA 1
ATOM 734 C C . ASP A 1 96 ? -13.721 2.916 -6.115 1.00 98.62 96 ASP A C 1
ATOM 736 O O . ASP A 1 96 ? -12.810 2.977 -5.287 1.00 98.62 96 ASP A O 1
ATOM 740 N N . VAL A 1 97 ? -14.545 1.861 -6.188 1.00 98.75 97 VAL A N 1
ATOM 741 C CA . VAL A 1 97 ? -14.397 0.663 -5.347 1.00 98.75 97 VAL A CA 1
ATOM 742 C C . VAL A 1 97 ? -13.065 -0.026 -5.638 1.00 98.75 97 VAL A C 1
ATOM 744 O O . VAL A 1 97 ? -12.325 -0.327 -4.702 1.00 98.75 97 VAL A O 1
ATOM 747 N N . LYS A 1 98 ? -12.712 -0.229 -6.919 1.00 98.69 98 LYS A N 1
ATOM 748 C CA . LYS A 1 98 ? -11.404 -0.793 -7.298 1.00 98.69 98 LYS A CA 1
ATOM 749 C C . LYS A 1 98 ? -10.258 0.063 -6.748 1.00 98.69 98 LYS A C 1
ATOM 751 O O . LYS A 1 98 ? -9.337 -0.489 -6.149 1.00 98.69 98 LYS A O 1
ATOM 756 N N . ALA A 1 99 ? -10.326 1.386 -6.909 1.00 98.75 99 ALA A N 1
ATOM 757 C CA . ALA A 1 99 ? -9.301 2.309 -6.420 1.00 98.75 99 ALA A CA 1
ATOM 758 C C . ALA A 1 99 ? -9.114 2.213 -4.896 1.00 98.75 99 ALA A C 1
ATOM 760 O O . ALA A 1 99 ? -7.983 2.084 -4.427 1.00 98.75 99 ALA A O 1
ATOM 761 N N . GLY A 1 100 ? -10.212 2.194 -4.132 1.00 98.69 100 GLY A N 1
ATOM 762 C CA . GLY A 1 100 ? -10.167 2.017 -2.679 1.00 98.69 100 GLY A CA 1
ATOM 763 C C . GLY A 1 100 ? -9.566 0.670 -2.267 1.00 98.69 100 GLY A C 1
ATOM 764 O O . GLY A 1 100 ? -8.694 0.621 -1.402 1.00 98.69 100 GLY A O 1
ATOM 765 N N . VAL A 1 101 ? -9.980 -0.429 -2.911 1.00 98.81 101 VAL A N 1
ATOM 766 C CA . VAL A 1 101 ? -9.471 -1.777 -2.596 1.00 98.81 101 VAL A CA 1
ATOM 767 C C . VAL A 1 101 ? -7.972 -1.878 -2.871 1.00 98.81 101 VAL A C 1
ATOM 769 O O . VAL A 1 101 ? -7.234 -2.375 -2.024 1.00 98.81 101 VAL A O 1
ATOM 772 N N . ILE A 1 102 ? -7.499 -1.392 -4.023 1.00 98.81 102 ILE A N 1
ATOM 773 C CA . ILE A 1 102 ? -6.070 -1.429 -4.357 1.00 98.81 102 ILE A CA 1
ATOM 774 C C . ILE A 1 102 ? -5.262 -0.562 -3.384 1.00 98.81 102 ILE A C 1
ATOM 776 O O . ILE A 1 102 ? -4.256 -1.039 -2.862 1.00 98.81 102 ILE A O 1
ATOM 780 N N . ALA A 1 103 ? -5.720 0.656 -3.069 1.00 98.88 103 ALA A N 1
ATOM 781 C CA . ALA A 1 103 ? -5.046 1.533 -2.108 1.00 98.88 103 ALA A CA 1
ATOM 782 C C . ALA A 1 103 ? -4.886 0.869 -0.728 1.00 98.88 103 ALA A C 1
ATOM 784 O O . ALA A 1 103 ? -3.807 0.906 -0.138 1.00 98.88 103 ALA A O 1
ATOM 785 N N . TYR A 1 104 ? -5.923 0.184 -0.245 1.00 98.81 104 TYR A N 1
ATOM 786 C CA . TYR A 1 104 ? -5.880 -0.487 1.055 1.00 98.81 104 TYR A CA 1
ATOM 787 C C . TYR A 1 104 ? -5.134 -1.819 1.033 1.00 98.81 104 TYR A C 1
ATOM 789 O O . TYR A 1 104 ? -4.524 -2.185 2.032 1.00 98.81 104 TYR A O 1
ATOM 797 N N . LYS A 1 105 ? -5.094 -2.526 -0.102 1.00 98.88 105 LYS A N 1
ATOM 798 C CA . LYS A 1 105 ? -4.198 -3.679 -0.274 1.00 98.88 105 LYS A CA 1
ATOM 799 C C . LYS A 1 105 ? -2.728 -3.263 -0.245 1.00 98.88 105 LYS A C 1
ATOM 801 O O . LYS A 1 105 ? -1.924 -4.006 0.309 1.00 98.88 105 LYS A O 1
ATOM 806 N N . ILE A 1 106 ? -2.392 -2.094 -0.799 1.00 98.88 106 ILE A N 1
ATOM 807 C CA . ILE A 1 106 ? -1.052 -1.503 -0.679 1.00 98.88 106 ILE A CA 1
ATOM 808 C C . ILE A 1 106 ? -0.762 -1.164 0.785 1.00 98.88 106 ILE A C 1
ATOM 810 O O . ILE A 1 106 ? 0.279 -1.567 1.290 1.00 98.88 106 ILE A O 1
ATOM 814 N N . ALA A 1 107 ? -1.677 -0.469 1.470 1.00 98.81 107 ALA A N 1
ATOM 815 C CA . ALA A 1 107 ? -1.494 -0.086 2.871 1.00 98.81 107 ALA A CA 1
ATOM 816 C C . ALA A 1 107 ? -1.307 -1.305 3.792 1.00 98.81 107 ALA A C 1
ATOM 818 O O . ALA A 1 107 ? -0.355 -1.331 4.566 1.00 98.81 107 ALA A O 1
ATOM 819 N N . ALA A 1 108 ? -2.154 -2.328 3.640 1.00 98.81 108 ALA A N 1
ATOM 820 C CA . ALA A 1 108 ? -2.068 -3.569 4.407 1.00 98.81 108 ALA A CA 1
ATOM 821 C C . ALA A 1 108 ? -0.739 -4.303 4.168 1.00 98.81 108 ALA A C 1
ATOM 823 O O . ALA A 1 108 ? -0.046 -4.692 5.100 1.00 98.81 108 ALA A O 1
ATOM 824 N N . HIS A 1 109 ? -0.326 -4.443 2.903 1.00 98.88 109 HIS A N 1
ATOM 825 C CA . HIS A 1 109 ? 0.954 -5.082 2.586 1.00 98.88 109 HIS A CA 1
ATOM 826 C C . HIS A 1 109 ? 2.152 -4.273 3.107 1.00 98.88 109 HIS A C 1
ATOM 828 O O . HIS A 1 109 ? 3.128 -4.844 3.589 1.00 98.88 109 HIS A O 1
ATOM 834 N N . ALA A 1 110 ? 2.082 -2.939 3.053 1.00 98.75 110 ALA A N 1
ATOM 835 C CA . ALA A 1 110 ? 3.112 -2.068 3.610 1.00 98.75 110 ALA A CA 1
ATOM 836 C C . ALA A 1 110 ? 3.242 -2.231 5.132 1.00 98.75 110 ALA A C 1
ATOM 838 O O . ALA A 1 110 ? 4.364 -2.236 5.645 1.00 98.75 110 ALA A O 1
ATOM 839 N N . ASP A 1 111 ? 2.128 -2.410 5.847 1.00 97.62 111 ASP A N 1
ATOM 840 C CA . ASP A 1 111 ? 2.185 -2.709 7.273 1.00 97.62 111 ASP A CA 1
ATOM 841 C C . ASP A 1 111 ? 2.745 -4.105 7.566 1.00 97.62 111 ASP A C 1
ATOM 843 O O . ASP A 1 111 ? 3.600 -4.236 8.444 1.00 97.62 111 ASP A O 1
ATOM 847 N N . ASP A 1 112 ? 2.381 -5.123 6.782 1.00 98.75 112 ASP A N 1
ATOM 848 C CA . ASP A 1 112 ? 2.921 -6.476 6.929 1.00 98.75 112 ASP A CA 1
ATOM 849 C C . ASP A 1 112 ? 4.442 -6.496 6.731 1.00 98.75 112 ASP A C 1
ATOM 851 O O . ASP A 1 112 ? 5.165 -7.177 7.466 1.00 98.75 112 ASP A O 1
ATOM 855 N N . LEU A 1 113 ? 4.956 -5.699 5.789 1.00 98.69 113 LEU A N 1
ATOM 856 C CA . LEU A 1 113 ? 6.392 -5.484 5.620 1.00 98.69 113 LEU A CA 1
ATOM 857 C C . LEU A 1 113 ? 7.022 -4.803 6.841 1.00 98.69 113 LEU A C 1
ATOM 859 O O . LEU A 1 113 ? 8.075 -5.249 7.301 1.00 98.69 113 LEU A O 1
ATOM 863 N N . ALA A 1 114 ? 6.395 -3.752 7.376 1.00 98.38 114 ALA A N 1
ATOM 864 C CA . ALA A 1 114 ? 6.890 -3.027 8.549 1.00 98.38 114 ALA A CA 1
ATOM 865 C C . ALA A 1 114 ? 6.915 -3.910 9.810 1.00 98.38 114 ALA A C 1
ATOM 867 O O . ALA A 1 114 ? 7.880 -3.876 10.576 1.00 98.38 114 ALA A O 1
ATOM 868 N N . LYS A 1 115 ? 5.902 -4.767 9.973 1.00 98.25 115 LYS A N 1
ATOM 869 C CA . LYS A 1 115 ? 5.787 -5.783 11.032 1.00 98.25 115 LYS A CA 1
ATOM 870 C C . LYS A 1 115 ? 6.731 -6.970 10.839 1.00 98.25 115 LYS A C 1
ATOM 872 O O . LYS A 1 115 ? 6.792 -7.839 11.704 1.00 98.25 115 LYS A O 1
ATOM 877 N N . GLN A 1 116 ? 7.453 -7.028 9.717 1.00 98.38 116 GLN A N 1
ATOM 878 C CA . GLN A 1 116 ? 8.292 -8.163 9.328 1.00 98.38 116 GLN A CA 1
ATOM 879 C C . GLN A 1 116 ? 7.500 -9.479 9.309 1.00 98.38 116 GLN A C 1
ATOM 881 O O . GLN A 1 116 ? 8.006 -10.534 9.702 1.00 98.38 116 GLN A O 1
ATOM 886 N N . HIS A 1 117 ? 6.247 -9.421 8.845 1.00 98.25 117 HIS A N 1
ATOM 887 C CA . HIS A 1 117 ? 5.396 -10.595 8.753 1.00 98.25 117 HIS A CA 1
ATOM 888 C C . HIS A 1 117 ? 6.081 -11.663 7.883 1.00 98.25 117 HIS A C 1
ATOM 890 O O . HIS A 1 117 ? 6.569 -11.349 6.784 1.00 98.25 117 HIS A O 1
ATOM 896 N N . PRO A 1 118 ? 6.125 -12.936 8.327 1.00 98.31 118 PRO A N 1
ATOM 897 C CA . PRO A 1 118 ? 6.747 -14.002 7.561 1.00 98.31 118 PRO A CA 1
ATOM 898 C C . PRO A 1 118 ? 6.256 -14.019 6.113 1.00 98.31 118 PRO A C 1
ATOM 900 O O . PRO A 1 118 ? 5.058 -13.973 5.839 1.00 98.31 118 PRO A O 1
ATOM 903 N N . TYR A 1 119 ? 7.211 -14.090 5.187 1.00 97.31 119 TYR A N 1
ATOM 904 C CA . TYR A 1 119 ? 6.996 -14.177 3.740 1.00 97.31 119 TYR A CA 1
ATOM 905 C C . TYR A 1 119 ? 6.429 -12.937 3.034 1.00 97.31 119 TYR A C 1
ATOM 907 O O . TYR A 1 119 ? 6.436 -12.955 1.806 1.00 97.31 119 TYR A O 1
ATOM 915 N N . ALA A 1 120 ? 6.050 -11.856 3.729 1.00 98.19 120 ALA A N 1
ATOM 916 C CA . ALA A 1 120 ? 5.553 -10.634 3.078 1.00 98.19 120 ALA A CA 1
ATOM 917 C C . ALA A 1 120 ? 6.570 -10.088 2.058 1.00 98.19 120 ALA A C 1
ATOM 919 O O . ALA A 1 120 ? 6.264 -9.933 0.877 1.00 98.19 120 ALA A O 1
ATOM 920 N N . ARG A 1 121 ? 7.837 -9.960 2.476 1.00 98.06 121 ARG A N 1
ATOM 921 C CA . ARG A 1 121 ? 8.937 -9.477 1.624 1.00 98.06 121 ARG A CA 1
ATOM 922 C C . ARG A 1 121 ? 9.211 -10.344 0.387 1.00 98.06 121 ARG A C 1
ATOM 924 O O . ARG A 1 121 ? 9.736 -9.837 -0.597 1.00 98.06 121 ARG A O 1
ATOM 931 N N . LYS A 1 122 ? 8.827 -11.629 0.381 1.00 98.44 122 LYS A N 1
ATOM 932 C CA . LYS A 1 122 ? 9.041 -12.490 -0.799 1.00 98.44 122 LYS A CA 1
ATOM 933 C C . LYS A 1 122 ? 8.300 -11.968 -2.028 1.00 98.44 122 LYS A C 1
ATOM 935 O O . LYS A 1 122 ? 8.764 -12.197 -3.143 1.00 98.44 122 LYS A O 1
ATOM 940 N N . TRP A 1 123 ? 7.161 -11.303 -1.834 1.00 98.62 123 TRP A N 1
ATOM 941 C CA . TRP A 1 123 ? 6.409 -10.719 -2.936 1.00 98.62 123 TRP A CA 1
ATOM 942 C C . TRP A 1 123 ? 7.175 -9.548 -3.567 1.00 98.62 123 TRP A C 1
ATOM 944 O O . TRP A 1 123 ? 7.423 -9.563 -4.776 1.00 98.62 123 TRP A O 1
ATOM 954 N N . ASP A 1 124 ? 7.638 -8.602 -2.746 1.00 98.69 124 ASP A N 1
ATOM 955 C CA . ASP A 1 124 ? 8.477 -7.474 -3.166 1.00 98.69 124 ASP A CA 1
ATOM 956 C C . ASP A 1 124 ? 9.755 -7.940 -3.853 1.00 98.69 124 ASP A C 1
ATOM 958 O O . ASP A 1 124 ? 10.102 -7.423 -4.916 1.00 98.69 124 ASP A O 1
ATOM 962 N N . ASP A 1 125 ? 10.434 -8.939 -3.287 1.00 98.25 125 ASP A N 1
ATOM 963 C CA . ASP A 1 125 ? 11.672 -9.486 -3.839 1.00 98.25 125 ASP A CA 1
ATOM 964 C C . ASP A 1 125 ? 11.427 -10.142 -5.206 1.00 98.25 125 ASP A C 1
ATOM 966 O O . ASP A 1 125 ? 12.200 -9.933 -6.142 1.00 98.25 125 ASP A O 1
ATOM 970 N N . ALA A 1 126 ? 10.336 -10.902 -5.365 1.00 98.56 126 ALA A N 1
ATOM 971 C CA . ALA A 1 126 ? 9.991 -11.540 -6.634 1.00 98.56 126 ALA A CA 1
ATOM 972 C C . ALA A 1 126 ? 9.692 -10.511 -7.735 1.00 98.56 126 ALA A C 1
ATOM 974 O O . ALA A 1 126 ? 10.195 -10.643 -8.857 1.00 98.56 126 ALA A O 1
ATOM 975 N N . LEU A 1 127 ? 8.914 -9.471 -7.412 1.00 98.56 127 LEU A N 1
ATOM 976 C CA . LEU A 1 127 ? 8.595 -8.391 -8.346 1.00 98.56 127 LEU A CA 1
ATOM 977 C C . LEU A 1 127 ? 9.842 -7.557 -8.667 1.00 98.56 127 LEU A C 1
ATOM 979 O O . LEU A 1 127 ? 10.099 -7.261 -9.833 1.00 98.56 127 LEU A O 1
ATOM 983 N N . SER A 1 128 ? 10.653 -7.226 -7.662 1.00 97.62 128 SER A N 1
ATOM 984 C CA . SER A 1 128 ? 11.901 -6.468 -7.832 1.00 97.62 128 SER A CA 1
ATOM 985 C C . SER A 1 128 ? 12.920 -7.234 -8.668 1.00 97.62 128 SER A C 1
ATOM 987 O O . SER A 1 128 ? 13.573 -6.652 -9.533 1.00 97.62 128 SER A O 1
ATOM 989 N N . LYS A 1 129 ? 13.010 -8.555 -8.482 1.00 95.50 129 LYS A N 1
ATOM 990 C CA . LYS A 1 129 ? 13.826 -9.426 -9.326 1.00 95.50 129 LYS A CA 1
ATOM 991 C C . LYS A 1 129 ? 13.322 -9.434 -10.770 1.00 95.50 129 LYS A C 1
ATOM 993 O O . LYS A 1 129 ? 14.123 -9.266 -11.682 1.00 95.50 129 LYS A O 1
ATOM 998 N N . ALA A 1 130 ? 12.010 -9.570 -10.987 1.00 97.06 130 ALA A N 1
ATOM 999 C CA . ALA A 1 130 ? 11.425 -9.497 -12.330 1.00 97.06 130 ALA A CA 1
ATOM 1000 C C . ALA A 1 130 ? 11.709 -8.154 -13.014 1.00 97.06 130 ALA A C 1
ATOM 1002 O O . ALA A 1 130 ? 12.030 -8.128 -14.200 1.00 97.06 130 ALA A O 1
ATOM 1003 N N . ARG A 1 131 ? 11.664 -7.059 -12.249 1.00 97.00 131 ARG A N 1
ATOM 1004 C CA . ARG A 1 131 ? 12.008 -5.716 -12.720 1.00 97.00 131 ARG A CA 1
ATOM 1005 C C . ARG A 1 131 ? 13.470 -5.602 -13.140 1.00 97.00 131 ARG A C 1
ATOM 1007 O O . ARG A 1 131 ? 13.744 -5.098 -14.223 1.00 97.00 131 ARG A O 1
ATOM 1014 N N . PHE A 1 132 ? 14.393 -6.069 -12.301 1.00 93.19 132 PHE A N 1
ATOM 1015 C CA . PHE A 1 132 ? 15.827 -6.000 -12.586 1.00 93.19 132 PHE A CA 1
ATOM 1016 C C . PHE A 1 132 ? 16.229 -6.866 -13.789 1.00 93.19 132 PHE A C 1
ATOM 1018 O O . PHE A 1 132 ? 17.072 -6.467 -14.580 1.00 93.19 132 PHE A O 1
ATOM 1025 N N . GLU A 1 133 ? 15.596 -8.030 -13.952 1.00 93.50 133 GLU A N 1
ATOM 1026 C CA . GLU A 1 133 ? 15.832 -8.961 -15.065 1.00 93.50 133 GLU A CA 1
ATOM 1027 C C . GLU A 1 133 ? 15.015 -8.619 -16.326 1.00 93.50 133 GLU A C 1
ATOM 1029 O O . GLU A 1 133 ? 14.970 -9.418 -17.259 1.00 93.50 133 GLU A O 1
ATOM 1034 N N . PHE A 1 134 ? 14.325 -7.472 -16.350 1.00 95.19 134 PHE A N 1
ATOM 1035 C CA . PHE A 1 134 ? 13.476 -7.026 -17.463 1.00 95.19 134 PHE A CA 1
ATOM 1036 C C . PHE A 1 134 ? 12.405 -8.044 -17.901 1.00 95.19 134 PHE A C 1
ATOM 1038 O O . PHE A 1 134 ? 11.951 -8.053 -19.048 1.00 95.19 134 PHE A O 1
ATOM 1045 N N . ARG A 1 135 ? 11.935 -8.885 -16.971 1.00 96.50 135 ARG A N 1
ATOM 1046 C CA . ARG A 1 135 ? 10.828 -9.829 -17.179 1.00 96.50 135 ARG A CA 1
ATOM 1047 C C . ARG A 1 135 ? 9.490 -9.101 -17.047 1.00 96.50 135 ARG A C 1
ATOM 1049 O O . ARG A 1 135 ? 8.738 -9.327 -16.101 1.00 96.50 135 ARG A O 1
ATOM 1056 N N . TRP A 1 136 ? 9.186 -8.221 -18.003 1.00 97.38 136 TRP A N 1
ATOM 1057 C CA . TRP A 1 136 ? 8.024 -7.320 -17.963 1.00 97.38 136 TRP A CA 1
ATOM 1058 C C . TRP A 1 136 ? 6.700 -8.030 -17.677 1.00 97.38 136 TRP A C 1
ATOM 1060 O O . TRP A 1 136 ? 5.946 -7.598 -16.810 1.00 97.38 136 TRP A O 1
ATOM 1070 N N . ARG A 1 137 ? 6.432 -9.152 -18.358 1.00 97.38 137 ARG A N 1
ATOM 1071 C CA . ARG A 1 137 ? 5.191 -9.919 -18.154 1.00 97.38 137 ARG A CA 1
ATOM 1072 C C . ARG A 1 137 ? 5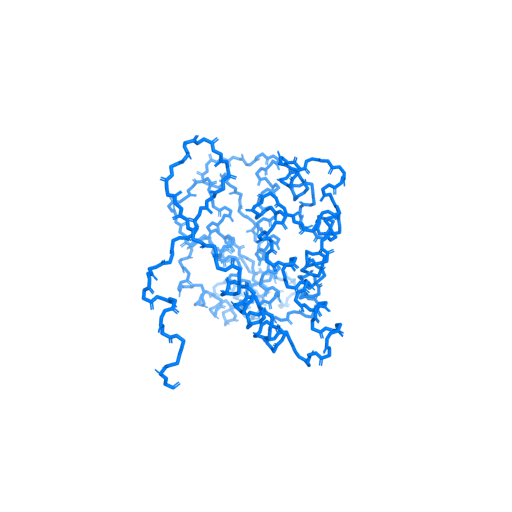.073 -10.462 -16.730 1.00 97.38 137 ARG A C 1
ATOM 1074 O O . ARG A 1 137 ? 3.995 -10.390 -16.148 1.00 97.38 137 ARG A O 1
ATOM 1081 N N . ASP A 1 138 ? 6.179 -10.923 -16.155 1.00 98.38 138 ASP A N 1
ATOM 1082 C CA . ASP A 1 138 ? 6.203 -11.414 -14.778 1.00 98.38 138 ASP A CA 1
ATOM 1083 C C . ASP A 1 138 ? 6.044 -10.260 -13.787 1.00 98.38 138 ASP A C 1
ATOM 1085 O O . ASP A 1 138 ? 5.297 -10.384 -12.821 1.00 98.38 138 ASP A O 1
ATOM 1089 N N . GLN A 1 139 ? 6.678 -9.111 -14.045 1.00 98.38 139 GLN A N 1
ATOM 1090 C CA . GLN A 1 139 ? 6.490 -7.908 -13.233 1.00 98.38 139 GLN A CA 1
ATOM 1091 C C . GLN A 1 139 ? 5.017 -7.470 -13.211 1.00 98.38 139 GLN A C 1
ATOM 1093 O O . GLN A 1 139 ? 4.507 -7.127 -12.144 1.00 98.38 139 GLN A O 1
ATOM 1098 N N . PHE A 1 140 ? 4.325 -7.491 -14.356 1.00 98.44 140 PHE A N 1
ATOM 1099 C CA . PHE A 1 140 ? 2.898 -7.167 -14.412 1.00 98.44 140 PHE A CA 1
ATOM 1100 C C . PHE A 1 140 ? 2.070 -8.198 -13.650 1.00 98.44 140 PHE A C 1
ATOM 1102 O O . PHE A 1 140 ? 1.287 -7.813 -12.784 1.00 98.44 140 PHE A O 1
ATOM 1109 N N . ALA A 1 141 ? 2.280 -9.491 -13.916 1.00 98.56 141 ALA A N 1
ATOM 1110 C CA . ALA A 1 141 ? 1.536 -10.581 -13.287 1.00 98.56 141 ALA A CA 1
ATOM 1111 C C . ALA A 1 141 ? 1.706 -10.625 -11.761 1.00 98.56 141 ALA A C 1
ATOM 1113 O O . ALA A 1 141 ? 0.782 -11.014 -11.053 1.00 98.56 141 ALA A O 1
ATOM 1114 N N . LEU A 1 142 ? 2.870 -10.206 -11.258 1.00 98.62 142 LEU A N 1
ATOM 1115 C CA . LEU A 1 142 ? 3.148 -10.102 -9.829 1.00 98.62 142 LEU A CA 1
ATOM 1116 C C . LEU A 1 142 ? 2.604 -8.813 -9.200 1.00 98.62 142 LEU A C 1
ATOM 1118 O O . LEU A 1 142 ? 2.623 -8.706 -7.983 1.00 98.62 142 LEU A O 1
ATOM 1122 N N . SER A 1 143 ? 2.152 -7.814 -9.956 1.00 98.56 143 SER A N 1
ATOM 1123 C CA . SER A 1 143 ? 1.629 -6.577 -9.359 1.00 98.56 143 SER A CA 1
ATOM 1124 C C . SER A 1 143 ? 0.218 -6.751 -8.776 1.00 98.56 143 SER A C 1
ATOM 1126 O O . SER A 1 143 ? -0.504 -7.685 -9.115 1.00 98.56 143 SER A O 1
ATOM 1128 N N . LEU A 1 144 ? -0.197 -5.821 -7.910 1.00 98.38 144 LEU A N 1
ATOM 1129 C CA . LEU A 1 144 ? -1.547 -5.802 -7.326 1.00 98.38 144 LEU A CA 1
ATOM 1130 C C . LEU A 1 144 ? -2.660 -5.578 -8.364 1.00 98.38 144 LEU A C 1
ATOM 1132 O O . LEU A 1 144 ? -3.789 -6.015 -8.153 1.00 98.38 144 LEU A O 1
ATOM 1136 N N . ASP A 1 145 ? -2.346 -4.904 -9.472 1.00 98.62 145 ASP A N 1
ATOM 1137 C CA . ASP A 1 145 ? -3.273 -4.641 -10.574 1.00 98.62 145 ASP A CA 1
ATOM 1138 C C . ASP A 1 145 ? -2.566 -4.839 -11.930 1.00 98.62 145 ASP A C 1
ATOM 1140 O O . ASP A 1 145 ? -2.153 -3.862 -12.569 1.00 98.62 145 ASP A O 1
ATOM 1144 N N . PRO A 1 146 ? -2.406 -6.104 -12.377 1.00 98.56 146 PRO A N 1
ATOM 1145 C CA . PRO A 1 146 ? -1.623 -6.449 -13.566 1.00 98.56 146 PRO A CA 1
ATOM 1146 C C . PRO A 1 146 ? -2.069 -5.737 -14.841 1.00 98.56 146 PRO A C 1
ATOM 1148 O O . PRO A 1 146 ? -1.234 -5.342 -15.654 1.00 98.56 146 PRO A O 1
ATOM 1151 N N . VAL A 1 147 ? -3.381 -5.546 -15.006 1.00 98.00 147 VAL A N 1
ATOM 1152 C CA . VAL A 1 147 ? -3.961 -4.913 -16.199 1.00 98.00 147 VAL A CA 1
ATOM 1153 C C . VAL A 1 147 ? -3.553 -3.445 -16.277 1.00 98.00 147 VAL A C 1
ATOM 1155 O O . VAL A 1 147 ? -3.132 -2.989 -17.335 1.00 98.00 147 VAL A O 1
ATOM 1158 N N . THR A 1 148 ? -3.619 -2.720 -15.158 1.00 98.31 148 THR A N 1
ATOM 1159 C CA . THR A 1 148 ? -3.194 -1.314 -15.102 1.00 98.31 148 THR A CA 1
ATOM 1160 C C . THR A 1 148 ? -1.684 -1.185 -15.288 1.00 98.31 148 THR A C 1
ATOM 1162 O O . THR A 1 148 ? -1.235 -0.342 -16.061 1.00 98.31 148 THR A O 1
ATOM 1165 N N . ALA A 1 149 ? -0.892 -2.052 -14.644 1.00 98.25 149 ALA A N 1
ATOM 1166 C CA . ALA A 1 149 ? 0.565 -2.041 -14.781 1.00 98.25 149 ALA A CA 1
ATOM 1167 C C . ALA A 1 149 ? 1.014 -2.254 -16.237 1.00 98.25 149 ALA A C 1
ATOM 1169 O O . ALA A 1 149 ? 1.905 -1.554 -16.720 1.00 98.25 149 ALA A O 1
ATOM 1170 N N . GLN A 1 150 ? 0.374 -3.190 -16.944 1.00 97.88 150 GLN A N 1
ATOM 1171 C CA . GLN A 1 150 ? 0.636 -3.417 -18.361 1.00 97.88 150 GLN A CA 1
ATOM 1172 C C . GLN A 1 150 ? 0.150 -2.246 -19.225 1.00 97.88 150 GLN A C 1
ATOM 1174 O O . GLN A 1 150 ? 0.885 -1.806 -20.106 1.00 97.88 150 GLN A O 1
ATOM 1179 N N . ALA A 1 151 ? -1.057 -1.727 -18.974 1.00 97.81 151 ALA A N 1
ATOM 1180 C CA . ALA A 1 151 ? -1.622 -0.626 -19.751 1.00 97.81 151 ALA A CA 1
ATOM 1181 C C . ALA A 1 151 ? -0.711 0.613 -19.733 1.00 97.81 151 ALA A C 1
ATOM 1183 O O . ALA A 1 151 ? -0.386 1.131 -20.796 1.00 97.81 151 ALA A O 1
ATOM 1184 N N . PHE A 1 152 ? -0.212 1.019 -18.561 1.00 97.75 152 PHE A N 1
ATOM 1185 C CA . PHE A 1 152 ? 0.665 2.192 -18.432 1.00 97.75 152 PHE A CA 1
ATOM 1186 C C . PHE A 1 152 ? 2.009 2.029 -19.149 1.00 97.75 152 PHE A C 1
ATOM 1188 O O . PHE A 1 152 ? 2.547 2.988 -19.698 1.00 97.75 152 PHE A O 1
ATOM 1195 N N . HIS A 1 153 ? 2.569 0.818 -19.173 1.00 96.94 153 HIS A N 1
ATOM 1196 C CA . HIS A 1 153 ? 3.756 0.547 -19.984 1.00 96.94 153 HIS A CA 1
ATOM 1197 C C . HIS A 1 153 ? 3.431 0.675 -21.486 1.00 96.94 153 HIS A C 1
ATOM 1199 O O . HIS A 1 153 ? 4.162 1.315 -22.251 1.00 96.94 153 HIS A O 1
ATOM 1205 N N . ASP A 1 154 ? 2.311 0.088 -21.904 1.00 96.69 154 ASP A N 1
ATOM 1206 C CA . ASP A 1 154 ? 1.931 -0.056 -23.310 1.00 96.69 154 ASP A CA 1
ATOM 1207 C C . ASP A 1 154 ? 1.449 1.253 -23.944 1.00 96.69 154 ASP A C 1
ATOM 1209 O O . ASP A 1 154 ? 1.513 1.384 -25.163 1.00 96.69 154 ASP A O 1
ATOM 1213 N N . GLU A 1 155 ? 1.076 2.255 -23.142 1.00 96.31 155 GLU A N 1
ATOM 1214 C CA . GLU A 1 155 ? 0.789 3.619 -23.612 1.00 96.31 155 GLU A CA 1
ATOM 1215 C C . GLU A 1 155 ? 1.942 4.226 -24.424 1.00 96.31 155 GLU A C 1
ATOM 1217 O O . GLU A 1 155 ? 1.710 4.997 -25.355 1.00 96.31 155 GLU A O 1
ATOM 1222 N N . THR A 1 156 ? 3.189 3.865 -24.102 1.00 93.56 156 THR A N 1
ATOM 1223 C CA . THR A 1 156 ? 4.383 4.393 -24.787 1.00 93.56 156 THR A CA 1
ATOM 1224 C C . THR A 1 156 ? 5.176 3.326 -25.534 1.00 93.56 156 THR A C 1
ATOM 1226 O O . THR A 1 156 ? 5.826 3.636 -26.532 1.00 93.56 156 THR A O 1
ATOM 1229 N N . LEU A 1 157 ? 5.122 2.067 -25.087 1.00 92.44 157 LEU A N 1
ATOM 1230 C CA . LEU A 1 157 ? 5.847 0.944 -25.684 1.00 92.44 157 LEU A CA 1
ATOM 1231 C C . LEU A 1 157 ? 4.919 -0.274 -25.894 1.00 92.44 157 LEU A C 1
ATOM 1233 O O . LEU A 1 157 ? 5.086 -1.310 -25.242 1.00 92.44 157 LEU A O 1
ATOM 1237 N N . PRO A 1 158 ? 3.943 -0.192 -26.821 1.00 92.75 158 PRO A N 1
ATOM 1238 C CA . PRO A 1 158 ? 2.913 -1.224 -26.979 1.00 92.75 158 PRO A CA 1
ATOM 1239 C C . PRO A 1 158 ? 3.425 -2.521 -27.615 1.00 92.75 158 PRO A C 1
ATOM 1241 O O . PRO A 1 158 ? 2.801 -3.569 -27.463 1.00 92.75 158 PRO A O 1
ATOM 1244 N N . SER A 1 159 ? 4.543 -2.477 -28.348 1.00 94.62 159 SER A N 1
ATOM 1245 C CA . SER A 1 159 ? 5.017 -3.622 -29.129 1.00 94.62 159 SER A CA 1
ATOM 1246 C C . SER A 1 159 ? 5.396 -4.818 -28.247 1.00 94.62 159 SER A C 1
ATOM 1248 O O . SER A 1 159 ? 5.907 -4.668 -27.135 1.00 94.62 159 SER A O 1
ATOM 1250 N N . ASP A 1 160 ? 5.206 -6.035 -28.762 1.00 91.25 160 ASP A N 1
ATOM 1251 C CA . ASP A 1 160 ? 5.610 -7.256 -28.050 1.00 91.25 160 ASP A CA 1
ATOM 1252 C C . ASP A 1 160 ? 7.121 -7.310 -27.793 1.00 91.25 160 ASP A C 1
ATOM 1254 O O . ASP A 1 160 ? 7.556 -7.814 -26.758 1.00 91.25 160 ASP A O 1
ATOM 1258 N N . GLY A 1 161 ? 7.923 -6.730 -28.693 1.00 90.81 161 GLY A N 1
ATOM 1259 C CA . GLY A 1 161 ? 9.371 -6.607 -28.518 1.00 90.81 161 GLY A CA 1
ATOM 1260 C C . GLY A 1 161 ? 9.764 -5.758 -27.305 1.00 90.81 161 GLY A C 1
ATOM 1261 O O . GLY A 1 161 ? 10.786 -6.027 -26.680 1.00 90.81 161 GLY A O 1
ATOM 1262 N N . ALA A 1 162 ? 8.937 -4.786 -26.906 1.00 91.69 162 ALA A N 1
ATOM 1263 C CA . ALA A 1 162 ? 9.201 -3.992 -25.710 1.00 91.69 162 ALA A CA 1
ATOM 1264 C C . ALA A 1 162 ? 9.069 -4.803 -24.411 1.00 91.69 162 ALA A C 1
ATOM 1266 O O . ALA A 1 162 ? 9.722 -4.486 -23.425 1.00 91.69 162 ALA A O 1
ATOM 1267 N N . LYS A 1 163 ? 8.306 -5.907 -24.413 1.00 92.38 163 LYS A N 1
ATOM 1268 C CA . LYS A 1 163 ? 8.131 -6.783 -23.236 1.00 92.38 163 LYS A CA 1
ATOM 1269 C C . LYS A 1 163 ? 9.360 -7.625 -22.899 1.00 92.38 163 LYS A C 1
ATOM 1271 O O . LYS A 1 163 ? 9.361 -8.323 -21.889 1.00 92.38 163 LYS A O 1
ATOM 1276 N N . VAL A 1 164 ? 10.383 -7.575 -23.744 1.00 90.38 164 VAL A N 1
ATOM 1277 C CA . VAL A 1 164 ? 11.695 -8.191 -23.519 1.00 90.38 164 VAL A CA 1
ATOM 1278 C C . VAL A 1 164 ? 12.824 -7.160 -23.628 1.00 90.38 164 VAL A C 1
ATOM 1280 O O . VAL A 1 164 ? 13.995 -7.524 -23.661 1.00 90.38 164 VAL A O 1
ATOM 1283 N N . ALA A 1 165 ? 12.492 -5.866 -23.711 1.00 85.19 165 ALA A N 1
ATOM 1284 C CA . ALA A 1 165 ? 13.481 -4.804 -23.816 1.00 85.19 165 ALA A CA 1
ATOM 1285 C C . ALA A 1 165 ? 14.116 -4.506 -22.453 1.00 85.19 165 ALA A C 1
ATOM 1287 O O . ALA A 1 165 ? 13.425 -4.408 -21.437 1.00 85.19 165 ALA A O 1
ATOM 1288 N N . HIS A 1 166 ? 15.431 -4.270 -22.452 1.00 90.94 166 HIS A N 1
ATOM 1289 C CA . HIS A 1 166 ? 16.190 -3.918 -21.248 1.00 90.94 166 HIS A CA 1
ATOM 1290 C C . HIS A 1 166 ? 16.105 -2.412 -20.917 1.00 90.94 166 HIS A C 1
ATOM 1292 O O . HIS A 1 166 ? 17.089 -1.777 -20.546 1.00 90.94 166 HIS A O 1
ATOM 1298 N N . PHE A 1 167 ? 14.936 -1.805 -21.129 1.00 87.56 167 PHE A N 1
ATOM 1299 C CA . PHE A 1 167 ? 14.639 -0.410 -20.802 1.00 87.56 167 PHE A CA 1
ATOM 1300 C C . PHE A 1 167 ? 13.128 -0.153 -20.854 1.00 87.56 167 PHE A C 1
ATOM 1302 O O . PHE A 1 167 ? 12.370 -0.953 -21.393 1.00 87.56 167 PHE A O 1
ATOM 1309 N N . CYS A 1 168 ? 12.702 1.001 -20.339 1.00 84.69 168 CYS A N 1
ATOM 1310 C CA . CYS A 1 168 ? 11.373 1.567 -20.582 1.00 84.69 168 CYS A CA 1
ATOM 1311 C C . CYS A 1 168 ? 11.488 2.963 -21.203 1.00 84.69 168 CYS A C 1
ATOM 1313 O O . CYS A 1 168 ? 12.589 3.505 -21.344 1.00 84.69 168 CYS A O 1
ATOM 1315 N N . SER A 1 169 ? 10.351 3.570 -21.535 1.00 85.38 169 SER A N 1
ATOM 1316 C CA . SER A 1 169 ? 10.284 4.911 -22.125 1.00 85.38 169 SER A CA 1
ATOM 1317 C C . SER A 1 169 ? 10.851 6.009 -21.220 1.00 85.38 169 SER A C 1
ATOM 1319 O O . SER A 1 169 ? 11.323 7.016 -21.735 1.00 85.38 169 SER A O 1
ATOM 1321 N N . MET A 1 170 ? 10.886 5.802 -19.897 1.00 84.38 170 MET A N 1
ATOM 1322 C CA . MET A 1 170 ? 11.377 6.798 -18.938 1.00 84.38 170 MET A CA 1
ATOM 1323 C C . MET A 1 170 ? 12.861 7.153 -19.130 1.00 84.38 170 MET A C 1
ATOM 1325 O O . MET A 1 170 ? 13.223 8.320 -19.036 1.00 84.38 170 MET A O 1
ATOM 1329 N N . CYS A 1 171 ? 13.726 6.168 -19.396 1.00 86.62 171 CYS A N 1
ATOM 1330 C CA . CYS A 1 171 ? 15.175 6.392 -19.551 1.00 86.62 171 CYS A CA 1
ATOM 1331 C C . CYS A 1 171 ? 15.689 6.046 -20.956 1.00 86.62 171 CYS A C 1
ATOM 1333 O O . CYS A 1 171 ? 16.803 6.420 -21.329 1.00 86.62 171 CYS A O 1
ATOM 1335 N N . GLY A 1 172 ? 14.905 5.299 -21.736 1.00 84.06 172 GLY A N 1
ATOM 1336 C CA . GLY A 1 172 ? 15.339 4.776 -23.022 1.00 84.06 172 GLY A CA 1
ATOM 1337 C C . GLY A 1 172 ? 16.511 3.785 -22.914 1.00 84.06 172 GLY A C 1
ATOM 1338 O O . GLY A 1 172 ? 16.963 3.435 -21.820 1.00 84.06 172 GLY A O 1
ATOM 1339 N N . PRO A 1 173 ? 17.028 3.317 -24.061 1.00 86.00 173 PRO A N 1
ATOM 1340 C CA . PRO A 1 173 ? 17.993 2.218 -24.113 1.00 86.00 173 PRO A CA 1
ATOM 1341 C C . PRO A 1 173 ? 19.376 2.562 -23.548 1.00 86.00 173 PRO A C 1
ATOM 1343 O O . PRO A 1 173 ? 20.080 1.668 -23.095 1.00 86.00 173 PRO A O 1
ATOM 1346 N N . LYS A 1 174 ? 19.786 3.836 -23.586 1.00 83.94 174 LYS A N 1
ATOM 1347 C CA . LYS A 1 174 ? 21.154 4.251 -23.226 1.00 83.94 174 LYS A CA 1
ATOM 1348 C C . LYS A 1 174 ? 21.322 4.660 -21.763 1.00 83.94 174 LYS A C 1
ATOM 1350 O O . LYS A 1 174 ? 22.439 4.627 -21.265 1.00 83.94 174 LYS A O 1
ATOM 1355 N N . PHE A 1 175 ? 20.241 5.059 -21.089 1.00 86.88 175 PHE A N 1
ATOM 1356 C CA . PHE A 1 175 ? 20.306 5.649 -19.744 1.00 86.88 175 PHE A CA 1
ATOM 1357 C C . PHE A 1 175 ? 19.553 4.833 -18.688 1.00 86.88 175 PHE A C 1
ATOM 1359 O O . PHE A 1 175 ? 19.348 5.299 -17.570 1.00 86.88 175 PHE A O 1
ATOM 1366 N N . CYS A 1 176 ? 19.117 3.613 -19.017 1.00 92.06 176 CYS A N 1
ATOM 1367 C CA . CYS A 1 176 ? 18.491 2.737 -18.034 1.00 92.06 176 CYS A CA 1
ATOM 1368 C C . CYS A 1 176 ? 19.526 2.282 -16.992 1.00 92.06 176 CYS A C 1
ATOM 1370 O O . CYS A 1 176 ? 20.439 1.518 -17.298 1.00 92.06 176 CYS A O 1
ATOM 1372 N N . SER A 1 177 ? 19.352 2.716 -15.743 1.00 88.62 177 SER A N 1
ATOM 1373 C CA . SER A 1 177 ? 20.266 2.414 -14.633 1.00 88.62 177 SER A CA 1
ATOM 1374 C C . SER A 1 177 ? 20.446 0.914 -14.379 1.00 88.62 177 SER A C 1
ATOM 1376 O O . SER A 1 177 ? 21.563 0.452 -14.145 1.00 88.62 177 SER A O 1
ATOM 1378 N N . MET A 1 178 ? 19.363 0.136 -14.468 1.00 88.56 178 MET A N 1
ATOM 1379 C CA . MET A 1 178 ? 19.409 -1.320 -14.289 1.00 88.56 178 MET A CA 1
ATOM 1380 C C . MET A 1 178 ? 20.215 -1.997 -15.400 1.00 88.56 178 MET A C 1
ATOM 1382 O O . MET A 1 178 ? 21.012 -2.886 -15.107 1.00 88.56 178 MET A O 1
ATOM 1386 N N . LYS A 1 179 ? 20.083 -1.528 -16.649 1.00 88.25 179 LYS A N 1
ATOM 1387 C CA . LYS A 1 179 ? 20.859 -2.051 -17.779 1.00 88.25 179 LYS A CA 1
ATOM 1388 C C . LYS A 1 179 ? 22.341 -1.718 -17.635 1.00 88.25 179 LYS A C 1
ATOM 1390 O O . LYS A 1 179 ? 23.181 -2.599 -17.756 1.00 88.25 179 LYS A O 1
ATOM 1395 N N . ILE A 1 180 ? 22.657 -0.478 -17.269 1.00 89.12 180 ILE A N 1
ATOM 1396 C CA . ILE A 1 180 ? 24.038 -0.066 -16.990 1.00 89.12 180 ILE A CA 1
ATOM 1397 C C . ILE A 1 180 ? 24.644 -0.937 -15.879 1.00 89.12 180 ILE A C 1
ATOM 1399 O O . ILE A 1 180 ? 25.770 -1.403 -16.003 1.00 89.12 180 ILE A O 1
ATOM 1403 N N . THR A 1 181 ? 23.883 -1.225 -14.819 1.00 88.12 181 THR A N 1
ATOM 1404 C CA . THR A 1 181 ? 24.339 -2.106 -13.731 1.00 88.12 181 THR A CA 1
ATOM 1405 C C . THR A 1 181 ? 24.575 -3.544 -14.209 1.00 88.12 181 THR A C 1
ATOM 1407 O O . THR A 1 181 ? 25.546 -4.172 -13.792 1.00 88.12 181 THR A O 1
ATOM 1410 N N . GLU A 1 182 ? 23.712 -4.082 -15.076 1.00 88.38 182 GLU A N 1
ATOM 1411 C CA . GLU A 1 182 ? 23.909 -5.393 -15.712 1.00 88.38 182 GLU A CA 1
ATOM 1412 C C . GLU A 1 182 ? 25.213 -5.426 -16.527 1.00 88.38 182 GLU A C 1
ATOM 1414 O O . GLU A 1 182 ? 26.018 -6.344 -16.360 1.00 88.38 182 GLU A O 1
ATOM 1419 N N . ASP A 1 183 ? 25.454 -4.403 -17.350 1.00 88.62 183 ASP A N 1
ATOM 1420 C CA . ASP A 1 183 ? 26.640 -4.312 -18.206 1.00 88.62 183 ASP A CA 1
ATOM 1421 C C . ASP A 1 183 ? 27.930 -4.180 -17.381 1.00 88.62 183 ASP A C 1
ATOM 1423 O O . ASP A 1 183 ? 28.913 -4.860 -17.673 1.00 88.62 183 ASP A O 1
ATOM 1427 N N . VAL A 1 184 ? 27.913 -3.397 -16.294 1.00 87.25 184 VAL A N 1
ATOM 1428 C CA . VAL A 1 184 ? 29.040 -3.289 -15.348 1.00 87.25 184 VAL A CA 1
ATOM 1429 C C . VAL A 1 184 ? 29.334 -4.631 -14.679 1.00 87.25 184 VAL A C 1
ATOM 1431 O O . VAL A 1 184 ? 30.490 -5.042 -14.608 1.00 87.25 184 VAL A O 1
ATOM 1434 N N . ARG A 1 185 ? 28.305 -5.355 -14.215 1.00 87.38 185 ARG A N 1
ATOM 1435 C CA . ARG A 1 185 ? 28.486 -6.685 -13.601 1.00 87.38 185 ARG A CA 1
ATOM 1436 C C . ARG A 1 185 ? 29.064 -7.694 -14.589 1.00 87.38 185 ARG A C 1
ATOM 1438 O O . ARG A 1 185 ? 29.892 -8.517 -14.205 1.00 87.38 185 ARG A O 1
ATOM 1445 N N . LYS A 1 186 ? 28.643 -7.628 -15.852 1.00 87.44 186 LYS A N 1
ATOM 1446 C CA . LYS A 1 186 ? 29.178 -8.474 -16.920 1.00 87.44 186 LYS A CA 1
ATOM 1447 C C . LYS A 1 186 ? 30.640 -8.136 -17.222 1.00 87.44 186 LYS A C 1
ATOM 1449 O O . LYS A 1 186 ? 31.465 -9.042 -17.265 1.00 87.44 186 LYS A O 1
ATOM 1454 N N . TYR A 1 187 ? 30.962 -6.850 -17.352 1.00 85.75 187 TYR A N 1
ATOM 1455 C CA . TYR A 1 187 ? 32.331 -6.374 -17.551 1.00 85.75 187 TYR A CA 1
ATOM 1456 C C . TYR A 1 187 ? 33.256 -6.814 -16.405 1.00 85.75 187 TYR A C 1
ATOM 1458 O O . TYR A 1 187 ? 34.335 -7.347 -16.667 1.00 85.75 187 TYR A O 1
ATOM 1466 N N . ALA A 1 188 ? 32.800 -6.688 -15.152 1.00 87.06 188 ALA A N 1
ATOM 1467 C CA . ALA A 1 188 ? 33.520 -7.159 -13.970 1.00 87.06 188 ALA A CA 1
ATOM 1468 C C . ALA A 1 188 ? 33.847 -8.658 -14.047 1.00 87.06 188 ALA A C 1
ATOM 1470 O O . ALA A 1 188 ? 34.998 -9.055 -13.875 1.00 87.06 188 ALA A O 1
ATOM 1471 N N . ALA A 1 189 ? 32.848 -9.482 -14.380 1.00 86.5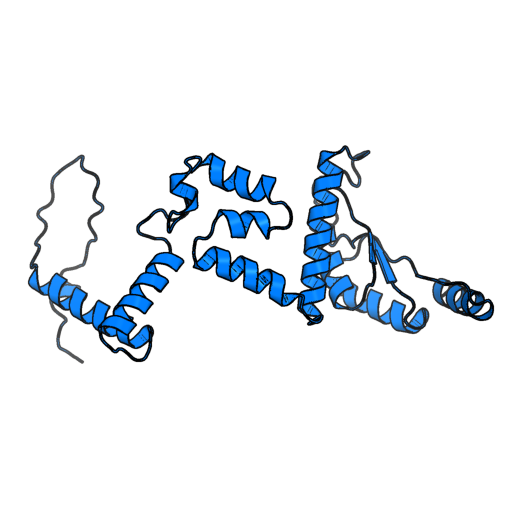0 189 ALA A N 1
ATOM 1472 C CA . ALA A 1 189 ? 33.009 -10.927 -14.501 1.00 86.50 189 ALA A CA 1
ATOM 1473 C C . ALA A 1 189 ? 33.965 -11.335 -15.638 1.00 86.50 189 ALA A C 1
ATOM 1475 O O . ALA A 1 189 ? 34.749 -12.265 -15.466 1.00 86.50 189 ALA A O 1
ATOM 1476 N N . GLU A 1 190 ? 33.921 -10.647 -16.783 1.00 87.94 190 GLU A N 1
ATOM 1477 C CA . GLU A 1 190 ? 34.786 -10.931 -17.941 1.00 87.94 190 GLU A CA 1
ATOM 1478 C C . GLU A 1 190 ? 36.258 -10.568 -17.691 1.00 87.94 190 GLU A C 1
ATOM 1480 O O . GLU A 1 190 ? 37.150 -11.251 -18.192 1.00 87.94 190 GLU A O 1
ATOM 1485 N N . HIS A 1 191 ? 36.515 -9.529 -16.894 1.00 83.31 191 HIS A N 1
ATOM 1486 C CA . HIS A 1 191 ? 37.864 -9.018 -16.621 1.00 83.31 191 HIS A CA 1
ATOM 1487 C C . HIS A 1 191 ? 38.419 -9.463 -15.259 1.00 83.31 191 HIS A C 1
ATOM 1489 O O . HIS A 1 191 ? 39.550 -9.129 -14.910 1.00 83.31 191 HIS A O 1
ATOM 1495 N N . GLY A 1 192 ? 37.648 -10.242 -14.494 1.00 82.19 192 GLY A N 1
ATOM 1496 C CA . GLY A 1 192 ? 38.058 -10.759 -13.189 1.00 82.19 192 GLY A CA 1
ATOM 1497 C C . GLY A 1 192 ? 38.128 -9.698 -12.089 1.00 82.19 192 GLY A C 1
ATOM 1498 O O . GLY A 1 192 ? 38.826 -9.909 -11.097 1.00 82.19 192 GLY A O 1
ATOM 1499 N N . TYR A 1 193 ? 37.421 -8.575 -12.243 1.00 77.75 193 TYR A N 1
ATOM 1500 C CA . TYR A 1 193 ? 37.276 -7.590 -11.174 1.00 77.75 193 TYR A CA 1
ATOM 1501 C C . TYR A 1 193 ? 36.372 -8.183 -10.086 1.00 77.75 193 TYR A C 1
ATOM 1503 O O . TYR A 1 193 ? 35.271 -8.659 -10.370 1.00 77.75 193 TYR A O 1
ATOM 1511 N N . GLY A 1 194 ? 36.869 -8.225 -8.846 1.00 71.44 194 GLY A N 1
ATOM 1512 C CA . GLY A 1 194 ? 36.193 -8.897 -7.730 1.00 71.44 194 GLY A CA 1
ATOM 1513 C C . GLY A 1 194 ? 34.845 -8.274 -7.362 1.00 71.44 194 GLY A C 1
ATOM 1514 O O . GLY A 1 194 ? 33.955 -8.981 -6.888 1.00 71.44 194 GLY A O 1
ATOM 1515 N N . ASP A 1 195 ? 34.674 -6.977 -7.623 1.00 75.31 195 ASP A N 1
ATOM 1516 C CA . ASP A 1 195 ? 33.420 -6.257 -7.447 1.00 75.31 195 ASP A CA 1
ATOM 1517 C C . ASP A 1 195 ? 33.134 -5.269 -8.597 1.00 75.31 195 ASP A C 1
ATOM 1519 O O . ASP A 1 195 ? 33.926 -5.073 -9.523 1.00 75.31 195 ASP A O 1
ATOM 1523 N N . ALA A 1 196 ? 31.934 -4.685 -8.564 1.00 75.19 196 ALA A N 1
ATOM 1524 C CA . ALA A 1 196 ? 31.469 -3.741 -9.576 1.00 75.19 196 ALA A CA 1
ATOM 1525 C C . ALA A 1 196 ? 32.103 -2.342 -9.448 1.00 75.19 196 ALA A C 1
ATOM 1527 O O . ALA A 1 196 ? 32.097 -1.599 -10.429 1.00 75.19 196 ALA A O 1
ATOM 1528 N N . GLU A 1 197 ? 32.620 -1.968 -8.274 1.00 79.31 197 GLU A N 1
ATOM 1529 C CA . GLU A 1 197 ? 33.242 -0.658 -8.044 1.00 79.31 197 GLU A CA 1
ATOM 1530 C C . GLU A 1 197 ? 34.637 -0.601 -8.669 1.00 79.31 197 GLU A C 1
ATOM 1532 O O . GLU A 1 197 ? 34.946 0.345 -9.397 1.00 79.31 197 GLU A O 1
ATOM 1537 N N . ASP A 1 198 ? 35.438 -1.650 -8.482 1.00 79.94 198 ASP A N 1
ATOM 1538 C CA . ASP A 1 198 ? 36.739 -1.812 -9.128 1.00 79.94 198 ASP A CA 1
ATOM 1539 C C . ASP A 1 198 ? 36.588 -1.821 -10.653 1.00 79.94 198 ASP A C 1
ATOM 1541 O O . ASP A 1 198 ? 37.316 -1.133 -11.374 1.00 79.94 198 ASP A O 1
ATOM 1545 N N . ALA A 1 199 ? 35.581 -2.538 -11.155 1.00 80.62 199 ALA A N 1
ATOM 1546 C CA . ALA A 1 199 ? 35.269 -2.596 -12.577 1.00 80.62 199 ALA A CA 1
ATOM 1547 C C . ALA A 1 199 ? 34.890 -1.218 -13.153 1.00 80.62 199 ALA A C 1
ATOM 1549 O O . ALA A 1 199 ? 35.348 -0.848 -14.236 1.00 80.62 199 ALA A O 1
ATOM 1550 N N . LEU A 1 200 ? 34.085 -0.437 -12.420 1.00 81.44 200 LEU A N 1
ATOM 1551 C CA . LEU A 1 200 ? 33.727 0.935 -12.791 1.00 81.44 200 LEU A CA 1
ATOM 1552 C C . LEU A 1 200 ? 34.952 1.842 -12.838 1.00 81.44 200 LEU A C 1
ATOM 1554 O O . LEU A 1 200 ? 35.128 2.565 -13.815 1.00 81.44 200 LEU A O 1
ATOM 1558 N N . LYS A 1 201 ? 35.801 1.788 -11.809 1.00 83.19 201 LYS A N 1
ATOM 1559 C CA . LYS A 1 201 ? 37.004 2.617 -11.726 1.00 83.19 201 LYS A CA 1
ATOM 1560 C C . LYS A 1 201 ? 37.943 2.345 -12.898 1.00 83.19 201 LYS A C 1
ATOM 1562 O O . LYS A 1 201 ? 38.294 3.271 -13.622 1.00 83.19 201 LYS A O 1
ATOM 1567 N N . HIS A 1 202 ? 38.256 1.075 -13.152 1.00 81.19 202 HIS A N 1
ATOM 1568 C CA . HIS A 1 202 ? 39.103 0.690 -14.278 1.00 81.19 202 HIS A CA 1
ATOM 1569 C C . HIS A 1 202 ? 38.492 1.061 -15.636 1.00 81.19 202 HIS A C 1
ATOM 1571 O O . HIS A 1 202 ? 39.202 1.564 -16.505 1.00 81.19 202 HIS A O 1
ATOM 1577 N N . GLY A 1 203 ? 37.181 0.871 -15.818 1.00 81.50 203 GLY A N 1
ATOM 1578 C CA . GLY A 1 203 ? 36.496 1.275 -17.049 1.00 81.50 203 GLY A CA 1
ATOM 1579 C C . GLY A 1 203 ? 36.491 2.794 -17.264 1.00 81.50 203 GLY A C 1
ATOM 1580 O O . GLY A 1 203 ? 36.642 3.262 -18.394 1.00 81.50 203 GLY A O 1
ATOM 1581 N N . MET A 1 204 ? 36.351 3.581 -16.192 1.00 83.50 204 MET A N 1
ATOM 1582 C CA . MET A 1 204 ? 36.447 5.042 -16.248 1.00 83.50 204 MET A CA 1
ATOM 1583 C C . MET A 1 204 ? 37.863 5.507 -16.590 1.00 83.50 204 MET A C 1
ATOM 1585 O O . MET A 1 204 ? 38.008 6.387 -17.439 1.00 83.50 204 MET A O 1
ATOM 1589 N N . ASP A 1 205 ? 38.884 4.900 -15.984 1.00 84.69 205 ASP A N 1
ATOM 1590 C CA . ASP A 1 205 ? 40.289 5.201 -16.269 1.00 84.69 205 ASP A CA 1
ATOM 1591 C C . ASP A 1 205 ? 40.618 4.909 -17.746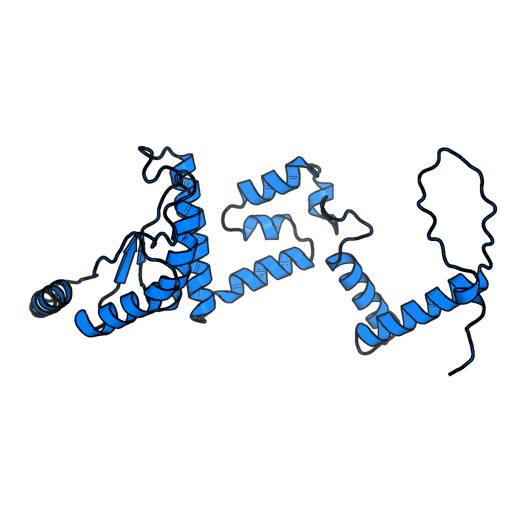 1.00 84.69 205 ASP A C 1
ATOM 1593 O O . ASP A 1 205 ? 41.124 5.783 -18.452 1.00 84.69 205 ASP A O 1
ATOM 1597 N N . GLU A 1 206 ? 40.216 3.744 -18.270 1.00 83.00 206 GLU A N 1
ATOM 1598 C CA . GLU A 1 206 ? 40.423 3.378 -19.680 1.00 83.00 206 GLU A CA 1
ATOM 1599 C C . GLU A 1 206 ? 39.699 4.336 -20.646 1.00 83.00 206 GLU A C 1
ATOM 1601 O O . GLU A 1 206 ? 40.248 4.755 -21.671 1.00 83.00 206 GLU A O 1
ATOM 1606 N N . MET A 1 207 ? 38.452 4.711 -20.343 1.00 79.50 207 MET A N 1
ATOM 1607 C CA . MET A 1 207 ? 37.698 5.657 -21.171 1.00 79.50 207 MET A CA 1
ATOM 1608 C C . MET A 1 207 ? 38.283 7.071 -21.118 1.00 79.50 207 MET A C 1
ATOM 1610 O O . MET A 1 207 ? 38.274 7.762 -22.140 1.00 79.50 207 MET A O 1
ATOM 1614 N N . SER A 1 208 ? 38.817 7.485 -19.967 1.00 79.75 208 SER A N 1
ATOM 1615 C CA . SER A 1 208 ? 39.545 8.745 -19.805 1.00 79.75 208 SER A CA 1
ATOM 1616 C C . SER A 1 208 ? 40.799 8.767 -20.683 1.00 79.75 208 SER A C 1
ATOM 1618 O O . SER A 1 208 ? 40.983 9.695 -21.474 1.00 79.75 208 SER A O 1
ATOM 1620 N N . GLU A 1 209 ? 41.605 7.701 -20.656 1.00 81.69 209 GLU A N 1
ATOM 1621 C CA . GLU A 1 209 ? 42.781 7.558 -21.523 1.00 81.69 209 GLU A CA 1
ATOM 1622 C C . GLU A 1 209 ? 42.409 7.600 -23.012 1.00 81.69 209 GLU A C 1
ATOM 1624 O O . GLU A 1 209 ? 43.028 8.334 -23.787 1.00 81.69 209 GLU A O 1
ATOM 1629 N N . LYS A 1 210 ? 41.355 6.879 -23.425 1.00 77.12 210 LYS A N 1
ATOM 1630 C CA . LYS A 1 210 ? 40.848 6.911 -24.810 1.00 77.12 210 LYS A CA 1
ATOM 1631 C C . LYS A 1 210 ? 40.369 8.301 -25.221 1.00 77.12 210 LYS A C 1
ATOM 1633 O O . LYS A 1 210 ? 40.621 8.719 -26.351 1.00 77.12 210 LYS A O 1
ATOM 1638 N N . PHE A 1 211 ? 39.681 9.015 -24.332 1.00 74.38 211 PHE A N 1
ATOM 1639 C CA . PHE A 1 211 ? 39.202 10.371 -24.592 1.00 74.38 211 PHE A CA 1
ATOM 1640 C C . PHE A 1 211 ? 40.370 11.346 -24.787 1.00 74.38 211 PHE A C 1
ATOM 1642 O O . PHE A 1 211 ? 40.400 12.079 -25.777 1.00 74.38 211 PHE A O 1
ATOM 1649 N N . LEU A 1 212 ? 41.369 11.293 -23.901 1.00 74.38 212 LEU A N 1
ATOM 1650 C CA . LEU A 1 212 ? 42.594 12.091 -24.005 1.00 74.38 212 LEU A CA 1
ATOM 1651 C C . LEU A 1 212 ? 43.390 11.752 -25.279 1.00 74.38 212 LEU A C 1
ATOM 1653 O O . LEU A 1 212 ? 43.881 12.651 -25.965 1.00 74.38 212 LEU A O 1
ATOM 1657 N N . ALA A 1 213 ? 43.473 10.469 -25.647 1.00 73.25 213 ALA A N 1
ATOM 1658 C CA . ALA A 1 213 ? 44.164 10.004 -26.851 1.00 73.25 213 ALA A CA 1
ATOM 1659 C C . ALA A 1 213 ? 43.452 10.400 -28.155 1.00 73.25 213 ALA A C 1
ATOM 1661 O O . ALA A 1 213 ? 44.114 10.647 -29.165 1.00 73.25 213 ALA A O 1
ATOM 1662 N N . ALA A 1 214 ? 42.119 10.502 -28.144 1.00 70.06 214 ALA A N 1
ATOM 1663 C CA . ALA A 1 214 ? 41.329 10.854 -29.321 1.00 70.06 214 ALA A CA 1
ATOM 1664 C C . ALA A 1 214 ? 41.562 12.294 -29.816 1.00 70.06 214 ALA A C 1
ATOM 1666 O O . ALA A 1 214 ? 41.159 12.591 -30.940 1.00 70.06 214 ALA A O 1
ATOM 1667 N N . LYS A 1 215 ? 42.198 13.173 -29.013 1.00 56.50 215 LYS A N 1
ATOM 1668 C CA . LYS A 1 215 ? 42.600 14.556 -29.366 1.00 56.50 215 LYS A CA 1
ATOM 1669 C C . LYS A 1 215 ? 41.566 15.313 -30.218 1.00 56.50 215 LYS A C 1
ATOM 1671 O O . LYS A 1 215 ? 41.928 16.022 -31.156 1.00 56.50 215 LYS A O 1
ATOM 1676 N N . LYS A 1 216 ? 40.271 15.154 -29.933 1.00 49.69 216 LYS A N 1
ATOM 1677 C CA . LYS A 1 216 ? 39.222 15.850 -30.686 1.00 49.69 216 LYS A CA 1
ATOM 1678 C C . LYS A 1 216 ? 39.208 17.325 -30.284 1.00 49.69 216 LYS A C 1
ATOM 1680 O O . LYS A 1 216 ? 38.708 17.670 -29.221 1.00 49.69 216 LYS A O 1
ATOM 1685 N N . THR A 1 217 ? 39.758 18.184 -31.136 1.00 43.09 217 THR A N 1
ATOM 1686 C CA . THR A 1 217 ? 39.537 19.635 -31.117 1.00 43.09 217 THR A CA 1
ATOM 1687 C C . THR A 1 217 ? 38.249 19.961 -31.874 1.00 43.09 217 THR A C 1
ATOM 1689 O O . THR A 1 217 ? 38.053 19.504 -32.998 1.00 43.09 217 THR A O 1
ATOM 1692 N N . ILE A 1 218 ? 37.358 20.738 -31.255 1.00 50.28 218 ILE A N 1
ATOM 1693 C CA . ILE A 1 218 ? 36.080 21.169 -31.838 1.00 50.28 218 ILE A CA 1
ATOM 1694 C C . ILE A 1 218 ? 36.267 22.577 -32.413 1.00 50.28 218 ILE A C 1
ATOM 1696 O O . ILE A 1 218 ? 36.599 23.508 -31.681 1.00 50.28 218 ILE A O 1
ATOM 1700 N N . SER A 1 219 ? 36.051 22.743 -33.718 1.00 40.47 219 SER A N 1
ATOM 1701 C CA . SER A 1 219 ? 35.840 24.051 -34.346 1.00 40.47 219 SER A CA 1
ATOM 1702 C C . SER A 1 219 ? 34.338 24.294 -34.473 1.00 40.47 219 SER A C 1
ATOM 1704 O O . SER A 1 219 ? 33.647 23.517 -35.130 1.00 40.47 219 SER A O 1
ATOM 1706 N N . GLY A 1 220 ? 33.838 25.356 -33.844 1.00 36.22 220 GLY A N 1
ATOM 1707 C CA . GLY A 1 220 ? 32.429 25.729 -33.903 1.00 36.22 220 GLY A CA 1
ATOM 1708 C C . GLY A 1 220 ? 32.029 26.247 -35.282 1.00 36.22 220 GLY A C 1
ATOM 1709 O O . GLY A 1 220 ? 32.578 27.239 -35.743 1.00 36.22 220 GLY A O 1
ATOM 1710 N N . GLU A 1 221 ? 31.086 25.550 -35.910 1.00 41.84 221 GLU A N 1
ATOM 1711 C CA . GLU A 1 221 ? 29.889 26.076 -36.581 1.00 41.84 221 GLU A CA 1
ATOM 1712 C C . GLU A 1 221 ? 29.244 24.928 -37.365 1.00 41.84 221 GLU A C 1
ATOM 1714 O O . GLU A 1 221 ? 29.739 24.550 -38.422 1.00 41.84 221 GLU A O 1
ATOM 1719 N N . GLN A 1 222 ? 28.118 24.392 -36.885 1.00 39.00 222 GLN A N 1
ATOM 1720 C CA . GLN A 1 222 ? 27.102 23.816 -37.768 1.00 39.00 222 GLN A CA 1
ATOM 1721 C C . GLN A 1 222 ? 25.747 23.740 -37.061 1.00 39.00 222 GLN A C 1
ATOM 1723 O O . GLN A 1 222 ? 25.521 22.987 -36.118 1.00 39.00 222 GLN A O 1
ATOM 1728 N N . TRP A 1 223 ? 24.835 24.579 -37.541 1.00 36.94 223 TRP A N 1
ATOM 1729 C CA . TRP A 1 223 ? 23.414 24.512 -37.247 1.00 36.94 223 TRP A CA 1
ATOM 1730 C C . TRP A 1 223 ? 22.835 23.211 -37.820 1.00 36.94 223 TRP A C 1
ATOM 1732 O O . TRP A 1 223 ? 22.907 23.006 -39.029 1.00 36.94 223 TRP A O 1
ATOM 1742 N N . GLY A 1 224 ? 22.189 22.387 -36.985 1.00 44.88 224 GLY A N 1
ATOM 1743 C CA . GLY A 1 224 ? 21.131 21.486 -37.464 1.00 44.88 224 GLY A CA 1
ATOM 1744 C C . GLY A 1 224 ? 21.294 19.969 -37.325 1.00 44.88 224 GLY A C 1
ATOM 1745 O O . GLY A 1 224 ? 20.438 19.274 -37.864 1.00 44.88 224 GLY A O 1
ATOM 1746 N N . GLU A 1 225 ? 22.272 19.418 -36.597 1.00 35.28 225 GLU A N 1
ATOM 1747 C CA . GLU A 1 225 ? 22.331 17.960 -36.363 1.00 35.28 225 GLU A CA 1
ATOM 1748 C C . GLU A 1 225 ? 22.263 17.562 -34.881 1.00 35.28 225 GLU A C 1
ATOM 1750 O O . GLU A 1 225 ? 22.804 18.217 -33.992 1.00 35.28 225 GLU A O 1
ATOM 1755 N N . MET A 1 226 ? 21.536 16.469 -34.617 1.00 42.25 226 MET A N 1
ATOM 1756 C CA . MET A 1 226 ? 21.333 15.882 -33.293 1.00 42.25 226 MET A CA 1
ATOM 1757 C C . MET A 1 226 ? 22.644 15.327 -32.719 1.00 42.25 226 MET A C 1
ATOM 1759 O O . MET A 1 226 ? 23.015 14.185 -32.980 1.00 42.25 226 MET A O 1
ATOM 1763 N N . GLY A 1 227 ? 23.297 16.104 -31.863 1.00 35.94 227 GLY A N 1
ATOM 1764 C CA . GLY A 1 227 ? 24.399 15.640 -31.028 1.00 35.94 227 GLY A CA 1
ATOM 1765 C C . GLY A 1 227 ? 24.817 16.737 -30.062 1.00 35.94 227 GLY A C 1
ATOM 1766 O O . GLY A 1 227 ? 25.461 17.694 -30.465 1.00 35.94 227 GLY A O 1
ATOM 1767 N N . GLY A 1 228 ? 24.419 16.637 -28.793 1.00 34.41 228 GLY A N 1
ATOM 1768 C CA . GLY A 1 228 ? 24.888 17.573 -27.772 1.00 34.41 228 GLY A CA 1
ATOM 1769 C C . GLY A 1 228 ? 26.389 17.392 -27.544 1.00 34.41 228 GLY A C 1
ATOM 1770 O O . GLY A 1 228 ? 26.817 16.313 -27.134 1.00 34.41 228 GLY A O 1
ATOM 1771 N N . GLU A 1 229 ? 27.178 18.427 -27.818 1.00 41.81 229 GLU A N 1
ATOM 1772 C CA . GLU A 1 229 ? 28.607 18.468 -27.504 1.00 41.81 229 GLU A CA 1
ATOM 1773 C C . GLU A 1 229 ? 28.813 18.848 -26.029 1.00 41.81 229 GLU A C 1
ATOM 1775 O O . GLU A 1 229 ? 28.190 19.776 -25.511 1.00 41.81 229 GLU A O 1
ATOM 1780 N N . ILE A 1 230 ? 29.680 18.108 -25.332 1.00 48.03 230 ILE A N 1
ATOM 1781 C CA . ILE A 1 230 ? 30.072 18.397 -23.948 1.00 48.03 230 ILE A CA 1
ATOM 1782 C C . ILE A 1 230 ? 31.297 19.314 -23.992 1.00 48.03 230 ILE A C 1
ATOM 1784 O O . ILE A 1 230 ? 32.349 18.927 -24.498 1.00 48.03 230 ILE A O 1
ATOM 1788 N N . TYR A 1 231 ? 31.161 20.520 -23.444 1.00 51.50 231 TYR A N 1
ATOM 1789 C CA . TYR A 1 231 ? 32.231 21.513 -23.351 1.00 51.50 231 TYR A CA 1
ATOM 1790 C C . TYR A 1 231 ? 33.096 21.251 -22.112 1.00 51.50 231 TYR A C 1
ATOM 1792 O O . TYR A 1 231 ? 32.587 21.269 -20.991 1.00 51.50 231 TYR A O 1
ATOM 1800 N N . LEU A 1 232 ? 34.406 21.065 -22.294 1.00 43.69 232 LEU A N 1
ATOM 1801 C CA . LEU A 1 232 ? 35.382 21.092 -21.201 1.00 43.69 232 LEU A CA 1
ATOM 1802 C C . LEU A 1 232 ? 36.324 22.294 -21.391 1.00 43.69 232 LEU A C 1
ATOM 1804 O 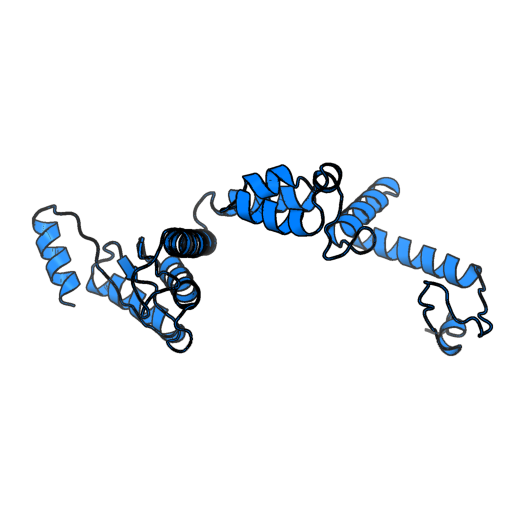O . LEU A 1 232 ? 36.852 22.470 -22.489 1.00 43.69 232 LEU A O 1
ATOM 1808 N N . PRO A 1 233 ? 36.547 23.131 -20.360 1.00 43.41 233 PRO A N 1
ATOM 1809 C CA . PRO A 1 233 ? 37.522 24.221 -20.419 1.00 43.41 233 PRO A CA 1
ATOM 1810 C C . PRO A 1 233 ? 38.946 23.698 -20.674 1.00 43.41 233 PRO A C 1
ATOM 1812 O O . PRO A 1 233 ? 39.306 22.638 -20.165 1.00 43.41 233 PRO A O 1
ATOM 1815 N N . GLU A 1 234 ? 39.795 24.459 -21.376 1.00 46.69 234 GLU A N 1
ATOM 1816 C CA . GLU A 1 234 ? 41.207 24.098 -21.651 1.00 46.69 234 GLU A CA 1
ATOM 1817 C C . GLU A 1 234 ? 42.008 23.731 -20.387 1.00 46.69 234 GLU A C 1
ATOM 1819 O O . GLU A 1 234 ? 42.935 22.921 -20.430 1.00 46.69 234 GLU A O 1
ATOM 1824 N N . THR A 1 235 ? 41.613 24.264 -19.230 1.00 51.38 235 THR A N 1
ATOM 1825 C CA . THR A 1 235 ? 42.222 23.958 -17.930 1.00 51.38 235 THR A CA 1
ATOM 1826 C C . THR A 1 235 ? 42.039 22.501 -17.489 1.00 51.38 235 THR A C 1
ATOM 1828 O O . THR A 1 235 ? 42.824 22.020 -16.675 1.00 51.38 235 THR A O 1
ATOM 1831 N N . TYR A 1 236 ? 41.054 21.778 -18.034 1.00 49.28 236 TYR A N 1
ATOM 1832 C CA . TYR A 1 236 ? 40.811 20.361 -17.738 1.00 49.28 236 TYR A CA 1
ATOM 1833 C C . TYR A 1 236 ? 41.788 19.423 -18.464 1.00 49.28 236 TYR A C 1
ATOM 1835 O O . TYR A 1 236 ? 42.050 18.323 -17.990 1.00 49.28 236 TYR A O 1
ATOM 1843 N N . VAL A 1 237 ? 42.354 19.858 -19.595 1.00 49.59 237 VAL A N 1
ATOM 1844 C CA . VAL A 1 237 ? 43.285 19.058 -20.415 1.00 49.59 237 VAL A CA 1
ATOM 1845 C C . VAL A 1 237 ? 44.729 19.192 -19.914 1.00 49.59 237 VAL A C 1
ATOM 1847 O O . VAL A 1 237 ? 45.537 18.283 -20.086 1.00 49.59 237 VAL A O 1
ATOM 1850 N N . HIS A 1 238 ? 45.061 20.308 -19.257 1.00 50.25 238 HIS A N 1
ATOM 1851 C CA . HIS A 1 238 ? 46.435 20.635 -18.861 1.00 50.25 238 HIS A CA 1
ATOM 1852 C C . HIS A 1 238 ? 46.818 20.285 -17.414 1.00 50.25 238 HIS A C 1
ATOM 1854 O O . HIS A 1 238 ? 47.993 20.396 -17.078 1.00 50.25 238 HIS A O 1
ATOM 1860 N N . ASN A 1 239 ? 45.886 19.805 -16.583 1.00 44.72 239 ASN A N 1
ATOM 1861 C CA . ASN A 1 239 ? 46.158 19.459 -15.177 1.00 44.72 239 ASN A CA 1
ATOM 1862 C C . ASN A 1 239 ? 46.306 17.950 -14.898 1.00 44.72 239 ASN A C 1
ATOM 1864 O O . ASN A 1 239 ? 46.271 17.521 -13.744 1.00 44.72 239 ASN A O 1
ATOM 1868 N N . GLY A 1 240 ? 46.532 17.128 -15.926 1.00 46.25 240 GLY A N 1
ATOM 1869 C CA . GLY A 1 240 ? 47.067 15.781 -15.729 1.00 46.25 240 GLY A CA 1
ATOM 1870 C C . GLY A 1 240 ? 48.540 15.868 -15.325 1.00 46.25 240 GLY A C 1
ATOM 1871 O O . GLY A 1 240 ? 49.384 15.991 -16.204 1.00 46.25 240 GLY A O 1
ATOM 1872 N N . HIS A 1 241 ? 48.804 15.813 -14.012 1.00 44.97 241 HIS A N 1
ATOM 1873 C CA . HIS A 1 241 ? 50.103 15.827 -13.303 1.00 44.97 241 HIS A CA 1
ATOM 1874 C C . HIS A 1 241 ? 50.428 17.107 -12.517 1.00 44.97 241 HIS A C 1
ATOM 1876 O O . HIS A 1 241 ? 51.356 17.838 -12.849 1.00 44.97 241 HIS A O 1
ATOM 1882 N N . ALA A 1 242 ? 49.731 17.303 -11.396 1.00 36.81 242 ALA A N 1
ATOM 1883 C CA . ALA A 1 242 ? 50.337 17.753 -10.139 1.00 36.81 242 ALA A CA 1
ATOM 1884 C C . ALA A 1 242 ? 49.334 17.558 -8.990 1.00 36.81 242 ALA A C 1
ATOM 1886 O O . ALA A 1 242 ? 48.520 18.442 -8.745 1.00 36.81 242 ALA A O 1
ATOM 1887 N N . HIS A 1 243 ? 49.363 16.384 -8.353 1.00 32.62 243 HIS A N 1
ATOM 1888 C CA . HIS A 1 243 ? 49.284 16.144 -6.903 1.00 32.62 243 HIS A CA 1
ATOM 1889 C C . HIS A 1 243 ? 49.326 14.641 -6.628 1.00 32.62 243 HIS A C 1
ATOM 1891 O O . HIS A 1 243 ? 48.605 13.895 -7.325 1.00 32.62 243 HIS A O 1
#

InterPro domains:
  IPR002817 Phosphomethylpyrimidine synthase ThiC/5-hydroxybenzimidazole synthase BzaA/B [PF01964] (2-182)
  IPR002817 Phosphomethylpyrimidine synthase ThiC/5-hydroxybenzimidazole synthase BzaA/B [PTHR30557] (2-239)
  IPR038521 ThiC/Bza, core domain [G3DSA:3.20.20.540] (1-118)

Secondary structure (DSSP, 8-state):
-HHHHHHHHHHTTT----EE--SB--GGGHHHHHHHHHHHTTTPPEEEE--BS-SS-TT-HHHHHHHHHHHHHHTT--EEE---TTTTTS---HHHHHHHHHHHHHHHHHHHHHTT-TTHHHHHHHHHHHHHTT-HHHHHHTSSSHHHHHHHHHTT--SGGGGG-S--TTTHHHH-HHHHHHHHHHHHHHHT-SSHHHHHHHHHHHHHHHHHHT--PPPP---S-S-PPPP--THHHH-SS--

pLDDT: mean 88.23, std 17.77, range [32.62, 98.88]